Protein AF-A0A835S7S9-F1 (afdb_monomer)

Foldseek 3Di:
DFQFKKKKWWDAFQPDPDDPVVCVVVVVCLVPVQDFFQFKDFQAQANRGTGIMTIGGPVSVVVSVVSVCVDPRRPPIDIDMGTGGDQPDVVSVVVVVGRYYDYYYDHDSAAQAPPPDVDDDDPPDFFDWDDPVRLVVVLQCQQVVVPDPDPDPDAQEAEEELEELVVVVVHDDDGHNHHYDYLNHHGNNCVVVSCVVCVVVLESHFYWYDDPPNTTGTDRDHD

Organism: Vanilla planifolia (NCBI:txid51239)

Sequence (223 aa):
MGLGKKVILMLCCCTTHMPSYLMWPALLDSMTNIVDLLALLANPIGADGVNATIGGRFSALEEHIAAMKTDSLFYGTDFKLAPCCYPTNEKIAKECGFNSLSVRAVKELVTFRSDSMLKSPKILNAGRHLSATEFHHILQEAGNSSKCGETRKKEDVILLDVRNVYETRIGMFKVENVDTLDPKIRQYSDLATWMDDHSERLRNKKVLMLFQNFKKMVIEIDV

Solvent-accessible surface area (backbone atoms only — not comparable to full-atom values): 13020 Å² total; per-residue (Å²): 135,88,82,42,40,24,34,38,45,32,62,35,78,30,88,56,96,61,60,58,85,64,47,52,60,55,51,48,49,72,71,62,76,54,90,73,61,52,14,25,47,32,44,21,33,24,76,58,26,40,32,35,39,38,32,21,45,62,68,62,49,52,53,48,53,56,56,46,59,73,37,77,74,46,60,90,51,60,75,42,80,42,87,40,70,62,58,92,43,70,66,51,38,57,70,66,65,54,73,47,75,44,79,41,83,44,84,53,60,67,55,51,58,83,68,83,64,95,58,82,81,81,82,82,80,73,56,51,76,39,55,75,65,56,50,50,49,56,51,49,54,49,29,59,54,79,76,56,101,64,97,61,94,70,73,52,54,34,40,36,42,69,41,36,42,75,56,50,72,76,56,72,92,81,54,66,81,39,58,70,47,72,79,61,30,84,47,60,32,50,47,53,61,52,48,65,79,42,40,80,82,46,52,75,22,40,34,39,40,42,50,86,62,84,64,29,33,36,38,74,41,88,122

Secondary structure (DSSP, 8-state):
---PPEEEEEEE-----S-HHHHHHHHHHHHH--TTEEEEEEEEEETTEEEEEEEE-HHHHHHHHHHHHHSGGGTT-EEEEEE-PPPSSHHHHHHT--SSEEEEE-S-SS---SS--SS----SSPPEEE-HHHHHHHHHHHHHGGGS-----PPPEEEEE-S-HHHHHH-----TTSEEE----SSGGGHHHHHHHTHHHHTTSEEEEE-SSS-EEEEE---

Structure (mmCIF, N/CA/C/O backbone):
data_AF-A0A835S7S9-F1
#
_entry.id   AF-A0A835S7S9-F1
#
loop_
_atom_site.group_PDB
_atom_site.id
_atom_site.type_symbol
_atom_site.label_atom_id
_atom_site.label_alt_id
_atom_site.label_comp_id
_atom_site.label_asym_id
_atom_site.label_entity_id
_atom_site.label_seq_id
_atom_site.pdbx_PDB_ins_code
_atom_site.Cartn_x
_atom_site.Cartn_y
_atom_site.Cartn_z
_atom_site.occupancy
_atom_site.B_iso_or_equiv
_atom_site.auth_seq_id
_atom_site.auth_comp_id
_atom_site.auth_asym_id
_atom_site.auth_atom_id
_atom_site.pdbx_PDB_model_num
ATOM 1 N N . MET A 1 1 ? 33.311 -10.405 -2.565 1.00 30.94 1 MET A N 1
ATOM 2 C CA . MET A 1 1 ? 32.435 -9.307 -2.098 1.00 30.94 1 MET A CA 1
ATOM 3 C C . MET A 1 1 ? 31.071 -9.485 -2.747 1.00 30.94 1 MET A C 1
ATOM 5 O O . MET A 1 1 ? 30.974 -9.380 -3.961 1.00 30.94 1 MET A O 1
ATOM 9 N N . GLY A 1 2 ? 30.059 -9.887 -1.975 1.00 38.31 2 GLY A N 1
ATOM 10 C CA . GLY A 1 2 ? 28.742 -10.250 -2.505 1.00 38.31 2 GLY A CA 1
ATOM 11 C C . GLY A 1 2 ? 27.912 -9.021 -2.870 1.00 38.31 2 GLY A C 1
ATOM 12 O O . GLY A 1 2 ? 27.438 -8.315 -1.984 1.00 38.31 2 GLY A O 1
ATOM 13 N N . LEU A 1 3 ? 27.725 -8.770 -4.166 1.00 41.00 3 LEU A N 1
ATOM 14 C CA . LEU A 1 3 ? 26.765 -7.785 -4.663 1.00 41.00 3 LEU A CA 1
ATOM 15 C C . LEU A 1 3 ? 25.352 -8.388 -4.605 1.00 41.00 3 LEU A C 1
ATOM 17 O O . LEU A 1 3 ? 24.891 -9.019 -5.553 1.00 41.00 3 LEU A O 1
ATOM 21 N N . GLY A 1 4 ? 24.678 -8.231 -3.463 1.00 49.16 4 GLY A N 1
ATOM 22 C CA . GLY A 1 4 ? 23.248 -8.526 -3.335 1.00 49.16 4 GLY A CA 1
ATOM 23 C C . GLY A 1 4 ? 22.420 -7.628 -4.261 1.00 49.16 4 GLY A C 1
ATOM 24 O O . GLY A 1 4 ? 22.733 -6.444 -4.419 1.00 49.16 4 GLY A O 1
ATOM 25 N N . LYS A 1 5 ? 21.377 -8.183 -4.894 1.00 54.72 5 LYS A N 1
ATOM 26 C CA . LYS A 1 5 ? 20.404 -7.385 -5.657 1.00 54.72 5 LYS A CA 1
ATOM 27 C C . LYS A 1 5 ? 19.709 -6.441 -4.681 1.00 54.72 5 LYS A C 1
ATOM 29 O O . LYS A 1 5 ? 19.170 -6.899 -3.689 1.00 54.72 5 LYS A O 1
ATOM 34 N N . LYS A 1 6 ? 19.684 -5.140 -4.932 1.00 59.00 6 LYS A N 1
ATOM 35 C CA . LYS A 1 6 ? 18.840 -4.222 -4.159 1.00 59.00 6 LYS A CA 1
ATOM 36 C C . LYS A 1 6 ? 17.519 -4.038 -4.910 1.00 59.00 6 LYS A C 1
ATOM 38 O O . LYS A 1 6 ? 17.456 -4.242 -6.121 1.00 59.00 6 LYS A O 1
ATOM 43 N N . VAL A 1 7 ? 16.450 -3.744 -4.186 1.00 60.53 7 VAL A N 1
ATOM 44 C CA . VAL A 1 7 ? 15.095 -3.601 -4.724 1.00 60.53 7 VAL A CA 1
ATOM 45 C C . VAL A 1 7 ? 14.671 -2.151 -4.538 1.00 60.53 7 VAL A C 1
ATOM 47 O O . VAL A 1 7 ? 14.652 -1.644 -3.420 1.00 60.53 7 VAL A O 1
ATOM 50 N N . ILE A 1 8 ? 14.344 -1.476 -5.632 1.00 60.22 8 ILE A N 1
ATOM 51 C CA . ILE A 1 8 ? 13.547 -0.255 -5.617 1.00 60.22 8 ILE A CA 1
ATOM 52 C C . ILE A 1 8 ? 12.075 -0.653 -5.601 1.00 60.22 8 ILE A C 1
ATOM 54 O O . ILE A 1 8 ? 11.621 -1.440 -6.428 1.00 60.22 8 ILE A O 1
ATOM 58 N N . LEU A 1 9 ? 11.320 -0.035 -4.705 1.00 59.66 9 LEU A N 1
ATOM 59 C CA . LEU A 1 9 ? 9.875 0.068 -4.788 1.00 59.66 9 LEU A CA 1
ATOM 60 C C . LEU A 1 9 ? 9.531 1.527 -5.081 1.00 59.66 9 LEU A C 1
ATOM 62 O O . LEU A 1 9 ? 9.926 2.435 -4.347 1.00 59.66 9 LEU A O 1
ATOM 66 N N . MET A 1 10 ? 8.820 1.758 -6.172 1.00 60.91 10 MET A N 1
ATOM 67 C CA . MET A 1 10 ? 8.443 3.080 -6.640 1.00 60.91 10 MET A CA 1
ATOM 68 C C . MET A 1 10 ? 6.942 3.111 -6.876 1.00 60.91 10 MET A C 1
ATOM 70 O O . MET A 1 10 ? 6.428 2.482 -7.794 1.00 60.91 10 MET A O 1
ATOM 74 N N . LEU A 1 11 ? 6.241 3.908 -6.081 1.00 57.38 11 LEU A N 1
ATOM 75 C CA . LEU A 1 11 ? 4.851 4.241 -6.350 1.00 57.38 11 LEU A CA 1
ATOM 76 C C . LEU A 1 11 ? 4.793 5.700 -6.796 1.00 57.38 11 LEU A C 1
ATOM 78 O O . LEU A 1 11 ? 4.872 6.612 -5.969 1.00 57.38 11 LEU A O 1
ATOM 82 N N . CYS A 1 12 ? 4.667 5.908 -8.101 1.00 59.38 12 CYS A N 1
ATOM 83 C CA . CYS A 1 12 ? 4.555 7.217 -8.719 1.00 59.38 12 CYS A CA 1
ATOM 84 C C . CYS A 1 12 ? 3.105 7.453 -9.165 1.00 59.38 12 CYS A C 1
ATOM 86 O O . CYS A 1 12 ? 2.666 6.963 -10.200 1.00 59.38 12 CYS A O 1
ATOM 88 N N . CYS A 1 13 ? 2.333 8.210 -8.388 1.00 54.16 13 CYS A N 1
ATOM 89 C CA . CYS A 1 13 ? 1.023 8.674 -8.842 1.00 54.16 13 CYS A CA 1
ATOM 90 C C . CYS A 1 13 ? 1.246 9.964 -9.643 1.00 54.16 13 CYS A C 1
ATOM 92 O O . CYS A 1 13 ? 1.464 11.023 -9.055 1.00 54.16 13 CYS A O 1
ATOM 94 N N . CYS A 1 14 ? 1.281 9.853 -10.969 1.00 52.38 14 CYS A N 1
ATOM 95 C CA . CYS A 1 14 ? 1.415 10.985 -11.877 1.00 52.38 14 CYS A CA 1
ATOM 96 C C . CYS A 1 14 ? 0.023 11.492 -12.234 1.00 52.38 14 CYS A C 1
ATOM 98 O O . CYS A 1 14 ? -0.610 10.973 -13.151 1.00 52.38 14 CYS A O 1
ATOM 100 N N . THR A 1 15 ? -0.440 12.555 -11.580 1.00 48.41 15 THR A N 1
ATOM 101 C CA . THR A 1 15 ? -1.600 13.319 -12.061 1.00 48.41 15 THR A CA 1
ATOM 102 C C . THR A 1 15 ? -1.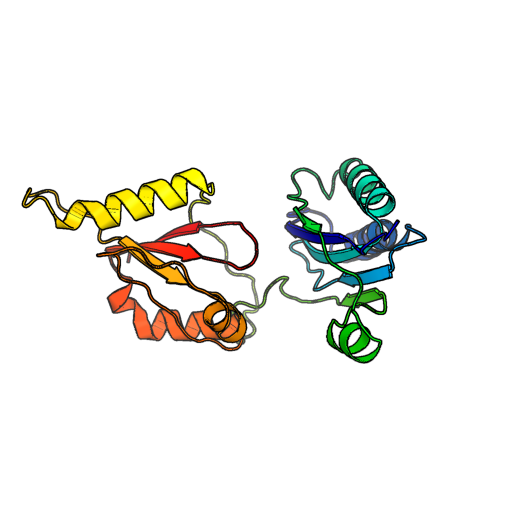177 14.168 -13.258 1.00 48.41 15 THR A C 1
ATOM 104 O O . THR A 1 15 ? -1.074 15.392 -13.168 1.00 48.41 15 THR A O 1
ATOM 107 N N . THR A 1 16 ? -0.837 13.534 -14.375 1.00 46.31 16 THR A N 1
ATOM 108 C CA . THR A 1 16 ? -0.462 14.279 -15.575 1.00 46.31 16 THR A CA 1
ATOM 109 C C . THR A 1 16 ? -1.719 14.615 -16.365 1.00 46.31 16 THR A C 1
ATOM 111 O O . THR A 1 16 ? -2.606 13.791 -16.555 1.00 46.31 16 THR A O 1
ATOM 114 N N . HIS A 1 17 ? -1.801 15.853 -16.850 1.00 48.06 17 HIS A N 1
ATOM 115 C CA . HIS A 1 17 ? -2.796 16.274 -17.843 1.00 48.06 17 HIS A CA 1
ATOM 116 C C . HIS A 1 17 ? -2.472 15.724 -19.250 1.00 48.06 17 HIS A C 1
ATOM 118 O O . HIS A 1 17 ? -2.992 16.227 -20.247 1.00 48.06 17 HIS A O 1
ATOM 124 N N . MET A 1 18 ? -1.582 14.728 -19.361 1.00 50.19 18 MET A N 1
ATOM 125 C CA . MET A 1 18 ? -1.208 14.151 -20.644 1.00 50.19 18 MET A CA 1
ATOM 126 C C . MET A 1 18 ? -2.219 13.083 -21.069 1.00 50.19 18 MET A C 1
ATOM 128 O O . MET A 1 18 ? -2.572 12.210 -20.275 1.00 50.19 18 MET A O 1
ATOM 132 N N . PRO A 1 19 ? -2.677 13.105 -22.332 1.00 52.12 19 PRO A N 1
ATOM 133 C CA . PRO A 1 19 ? -3.499 12.035 -22.866 1.00 52.12 19 PRO A CA 1
ATOM 134 C C . PRO A 1 19 ? -2.762 10.698 -22.769 1.00 52.12 19 PRO A C 1
ATOM 136 O O . PRO A 1 19 ? -1.593 10.597 -23.151 1.00 52.12 19 PRO A O 1
ATOM 139 N N . SER A 1 20 ? -3.462 9.663 -22.303 1.00 54.09 20 SER A N 1
ATOM 140 C CA . SER A 1 20 ? -2.897 8.337 -22.030 1.00 54.09 20 SER A CA 1
ATOM 141 C C . SER A 1 20 ? -2.005 7.818 -23.166 1.00 54.09 20 SER A C 1
ATOM 143 O O . SER A 1 20 ? -0.906 7.346 -22.904 1.00 54.09 20 SER A O 1
ATOM 145 N N . TYR A 1 21 ? -2.403 7.993 -24.429 1.00 56.81 21 TYR A N 1
ATOM 146 C CA . TYR A 1 21 ? -1.671 7.507 -25.607 1.00 56.81 21 TYR A CA 1
ATOM 147 C C . TYR A 1 21 ? -0.262 8.103 -25.822 1.00 56.81 21 TYR A C 1
ATOM 149 O O . TYR A 1 21 ? 0.555 7.448 -26.464 1.00 56.81 21 TYR A O 1
ATOM 157 N N . LEU A 1 22 ? 0.049 9.296 -25.293 1.00 54.72 22 LEU A N 1
ATOM 158 C CA . LEU A 1 22 ? 1.400 9.896 -25.349 1.00 54.72 22 LEU A CA 1
ATOM 159 C C . LEU A 1 22 ? 2.239 9.566 -24.114 1.00 54.72 22 LEU A C 1
ATOM 161 O O . LEU A 1 22 ? 3.464 9.526 -24.187 1.00 54.72 22 LEU A O 1
ATOM 165 N N . MET A 1 23 ? 1.574 9.313 -22.990 1.00 60.16 23 MET A N 1
ATOM 166 C CA . MET A 1 23 ? 2.217 8.971 -21.727 1.00 60.16 23 MET A CA 1
ATOM 167 C C . MET A 1 23 ? 2.840 7.566 -21.783 1.00 60.16 23 MET A C 1
ATOM 169 O O . MET A 1 23 ? 3.929 7.347 -21.261 1.00 60.16 23 MET A O 1
ATOM 173 N N . TRP A 1 24 ? 2.177 6.624 -22.465 1.00 60.31 24 TRP A N 1
ATOM 174 C CA . TRP A 1 24 ? 2.593 5.219 -22.535 1.00 60.31 24 TRP A CA 1
ATOM 175 C C . TRP A 1 24 ? 3.993 4.984 -23.117 1.00 60.31 24 TRP A C 1
ATOM 177 O O . TRP A 1 24 ? 4.778 4.303 -22.456 1.00 60.31 24 TRP A O 1
ATOM 187 N N . PRO A 1 25 ? 4.347 5.511 -24.307 1.00 63.41 25 PRO A N 1
ATOM 188 C CA . PRO A 1 25 ? 5.659 5.254 -24.889 1.00 63.41 25 PRO A CA 1
ATOM 189 C C . PRO A 1 25 ? 6.773 5.961 -24.117 1.00 63.41 25 PRO A C 1
ATOM 191 O O . PRO A 1 25 ? 7.818 5.364 -23.913 1.00 63.41 25 PRO A O 1
ATOM 194 N N . ALA A 1 26 ? 6.537 7.186 -23.632 1.00 61.94 26 ALA A N 1
ATOM 195 C CA . ALA A 1 26 ? 7.527 7.952 -22.874 1.00 61.94 26 ALA A CA 1
ATOM 196 C C . ALA A 1 26 ? 7.847 7.311 -21.511 1.00 61.94 26 ALA A C 1
ATOM 198 O O . ALA A 1 26 ? 9.015 7.178 -21.150 1.00 61.94 26 ALA A O 1
ATOM 199 N N . LEU A 1 27 ? 6.820 6.851 -20.782 1.00 62.25 27 LEU A N 1
ATOM 200 C CA . LEU A 1 27 ? 7.008 6.112 -19.531 1.00 62.25 27 LEU A CA 1
ATOM 201 C C . LEU A 1 27 ? 7.722 4.784 -19.768 1.00 62.25 27 LEU A C 1
ATOM 203 O O . LEU A 1 27 ? 8.641 4.452 -19.026 1.00 62.25 27 LEU A O 1
ATOM 207 N N . LEU A 1 28 ? 7.313 4.031 -20.795 1.00 64.88 28 LEU A N 1
ATOM 208 C CA . LEU A 1 28 ? 7.952 2.760 -21.114 1.00 64.88 28 LEU A CA 1
ATOM 209 C C . LEU A 1 28 ? 9.427 2.973 -21.458 1.00 64.88 28 LEU A C 1
ATOM 211 O O . LEU A 1 28 ? 10.266 2.316 -20.859 1.00 64.88 28 LEU A O 1
ATOM 215 N N . ASP A 1 29 ? 9.741 3.932 -22.329 1.00 65.44 29 ASP A N 1
ATOM 216 C CA . ASP A 1 29 ? 11.112 4.231 -22.749 1.00 65.44 29 ASP A CA 1
ATOM 217 C C . ASP A 1 29 ? 11.990 4.646 -21.554 1.00 65.44 29 ASP A C 1
ATOM 219 O O . ASP A 1 29 ? 13.068 4.088 -21.336 1.00 65.44 29 ASP A O 1
ATOM 223 N N . SER A 1 30 ? 11.477 5.524 -20.682 1.00 63.34 30 SER A N 1
ATOM 224 C CA . SER A 1 30 ? 12.147 5.930 -19.435 1.00 63.34 30 SER A CA 1
ATOM 225 C C . SER A 1 30 ? 12.393 4.752 -18.473 1.00 63.34 30 SER A C 1
ATOM 227 O O . SER A 1 30 ? 13.419 4.694 -17.791 1.00 63.34 30 SER A O 1
ATOM 229 N N . MET A 1 31 ? 11.493 3.760 -18.451 1.00 62.81 31 MET A N 1
ATOM 230 C CA . MET A 1 31 ? 11.617 2.554 -17.621 1.00 62.81 31 MET A CA 1
ATOM 231 C C . MET A 1 31 ? 12.496 1.458 -18.245 1.00 62.81 31 MET A C 1
ATOM 233 O O . MET A 1 31 ? 13.069 0.656 -17.505 1.00 62.81 31 MET A O 1
ATOM 237 N N . THR A 1 32 ? 12.609 1.388 -19.576 1.00 61.88 32 THR A N 1
ATOM 238 C CA . THR A 1 32 ? 13.327 0.311 -20.284 1.00 61.88 32 THR A CA 1
ATOM 239 C C . THR A 1 32 ? 14.755 0.656 -20.691 1.00 61.88 32 THR A C 1
ATOM 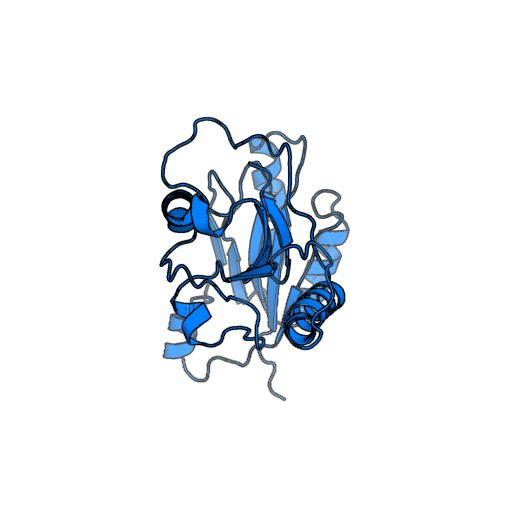241 O O . THR A 1 32 ? 15.526 -0.257 -20.975 1.00 61.88 32 THR A O 1
ATOM 244 N N . ASN A 1 33 ? 15.144 1.934 -20.685 1.00 54.47 33 ASN A N 1
ATOM 245 C CA . ASN A 1 33 ? 16.442 2.401 -21.194 1.00 54.47 33 ASN A CA 1
ATOM 246 C C . ASN A 1 33 ? 17.677 2.057 -20.329 1.00 54.47 33 ASN A C 1
ATOM 248 O O . ASN A 1 33 ? 18.766 2.559 -20.601 1.00 54.47 33 ASN A O 1
ATOM 252 N N . ILE A 1 34 ? 17.565 1.192 -19.312 1.00 54.22 34 ILE A N 1
ATOM 253 C CA . ILE A 1 34 ? 18.700 0.839 -18.442 1.00 54.22 34 ILE A CA 1
ATOM 254 C C . ILE A 1 34 ? 19.107 -0.620 -18.608 1.00 54.22 34 ILE A C 1
ATOM 256 O O . ILE A 1 34 ? 18.468 -1.555 -18.118 1.00 54.22 34 ILE A O 1
ATOM 260 N N . VAL A 1 35 ? 20.252 -0.778 -19.266 1.00 44.16 35 VAL A N 1
ATOM 261 C CA . VAL A 1 35 ? 21.042 -2.005 -19.327 1.00 44.16 35 VAL A CA 1
ATOM 262 C C . VAL A 1 35 ? 21.548 -2.302 -17.906 1.00 44.16 35 VAL A C 1
ATOM 264 O O . VAL A 1 35 ? 22.133 -1.427 -17.282 1.00 44.16 35 VAL A O 1
ATOM 267 N N . ASP A 1 36 ? 21.290 -3.511 -17.392 1.00 44.84 36 ASP A N 1
ATOM 268 C CA . ASP A 1 36 ? 21.568 -4.023 -16.023 1.00 44.84 36 ASP A CA 1
ATOM 269 C C . ASP A 1 36 ? 20.417 -4.000 -15.003 1.00 44.84 36 ASP A C 1
ATOM 271 O O . ASP A 1 36 ? 20.595 -4.414 -13.847 1.00 44.84 36 ASP A O 1
ATOM 275 N N . LEU A 1 37 ? 19.209 -3.616 -15.420 1.00 49.66 37 LEU A N 1
ATOM 276 C CA . LEU A 1 37 ? 17.999 -3.932 -14.665 1.00 49.66 37 LEU A CA 1
ATOM 277 C C . LEU A 1 37 ? 17.727 -5.438 -14.734 1.00 49.66 37 LEU A C 1
ATOM 279 O O . LEU A 1 37 ? 17.414 -5.996 -15.781 1.00 49.66 37 LEU A O 1
ATOM 283 N N . LEU A 1 38 ? 17.882 -6.118 -13.596 1.00 40.94 38 LEU A N 1
ATOM 284 C CA . LEU A 1 38 ? 17.778 -7.579 -13.522 1.00 40.94 38 LEU A CA 1
ATOM 285 C C . LEU A 1 38 ? 16.328 -8.059 -13.454 1.00 40.94 38 LEU A C 1
ATOM 287 O O . LEU A 1 38 ? 16.080 -9.240 -13.686 1.00 40.94 38 LEU A O 1
ATOM 291 N N . ALA A 1 39 ? 15.393 -7.176 -13.104 1.00 41.56 39 ALA A N 1
ATOM 292 C CA . ALA A 1 39 ? 13.964 -7.424 -13.186 1.00 41.56 39 ALA A CA 1
ATOM 293 C C . ALA A 1 39 ? 13.175 -6.140 -12.979 1.00 41.56 39 ALA A C 1
ATOM 295 O O . ALA A 1 39 ? 13.542 -5.293 -12.165 1.00 41.56 39 ALA A O 1
ATOM 296 N N . LEU A 1 40 ? 12.033 -6.052 -13.638 1.00 43.81 40 LEU A N 1
ATOM 297 C CA . LEU A 1 40 ? 11.084 -4.975 -13.434 1.00 43.81 40 LEU A CA 1
ATOM 298 C C . LEU A 1 40 ? 9.705 -5.619 -13.443 1.00 43.81 40 LEU A C 1
ATOM 300 O O . LEU A 1 40 ? 9.255 -6.103 -14.474 1.00 43.81 40 LEU A O 1
ATOM 304 N N . LEU A 1 41 ? 9.050 -5.679 -12.288 1.00 43.75 41 LEU A N 1
ATOM 305 C CA . LEU A 1 41 ? 7.604 -5.856 -12.270 1.00 43.75 41 LEU A CA 1
ATOM 306 C C . LEU A 1 41 ? 7.033 -4.442 -12.320 1.00 43.75 41 LEU A C 1
ATOM 308 O O . LEU A 1 41 ? 6.834 -3.802 -11.286 1.00 43.75 41 LEU A O 1
ATOM 312 N N . ALA A 1 42 ? 6.780 -3.945 -13.530 1.00 47.06 42 ALA A N 1
ATOM 313 C CA . ALA A 1 42 ? 5.821 -2.867 -13.722 1.00 47.06 42 ALA A CA 1
ATOM 314 C C . ALA A 1 42 ? 4.433 -3.475 -13.520 1.00 47.06 42 ALA A C 1
ATOM 316 O O . ALA A 1 42 ? 3.697 -3.807 -14.454 1.00 47.06 42 ALA A O 1
ATOM 317 N N . ASN A 1 43 ? 4.104 -3.633 -12.242 1.00 52.81 43 ASN A N 1
ATOM 318 C CA . ASN A 1 43 ? 2.739 -3.483 -11.797 1.00 52.81 43 ASN A CA 1
ATOM 319 C C . ASN A 1 43 ? 2.333 -2.010 -12.000 1.00 52.81 43 ASN A C 1
ATOM 321 O O . ASN A 1 43 ? 3.117 -1.170 -12.448 1.00 52.81 43 ASN A O 1
ATOM 325 N N . PRO A 1 44 ? 1.040 -1.744 -12.026 1.00 55.25 44 PRO A N 1
ATOM 326 C CA . PRO A 1 44 ? 0.554 -1.424 -13.344 1.00 55.25 44 PRO A CA 1
ATOM 327 C C . PRO A 1 44 ? 0.595 0.071 -13.640 1.00 55.25 44 PRO A C 1
ATOM 329 O O . PRO A 1 44 ? 0.586 0.901 -12.736 1.00 55.25 44 PRO A O 1
ATOM 332 N N . ILE A 1 45 ? 0.680 0.398 -14.922 1.00 54.25 45 ILE A N 1
ATOM 333 C CA . ILE A 1 45 ? 0.595 1.772 -15.414 1.00 54.25 45 ILE A CA 1
ATOM 334 C C . ILE A 1 45 ? -0.883 2.028 -15.724 1.00 54.25 45 ILE A C 1
ATOM 336 O O . ILE A 1 45 ? -1.582 1.142 -16.220 1.00 54.25 45 ILE A O 1
ATOM 340 N N . GLY A 1 46 ? -1.384 3.209 -15.409 1.00 58.09 46 GLY A N 1
ATOM 341 C CA . GLY A 1 46 ? -2.771 3.601 -15.642 1.00 58.09 46 GLY A CA 1
ATOM 342 C C . GLY A 1 46 ? -2.844 5.079 -15.977 1.00 58.09 46 GLY A C 1
ATOM 343 O O . GLY A 1 46 ? -1.833 5.773 -15.922 1.00 58.09 46 GLY A O 1
ATOM 344 N N . ALA A 1 47 ? -4.038 5.579 -16.297 1.00 61.34 47 ALA A N 1
ATOM 345 C CA . ALA A 1 47 ? -4.234 7.012 -16.546 1.00 61.34 47 ALA A CA 1
ATOM 346 C C . ALA A 1 47 ? -3.779 7.891 -15.360 1.00 61.34 47 ALA A C 1
ATOM 348 O O . ALA A 1 47 ? -3.417 9.044 -15.560 1.00 61.34 47 ALA A O 1
ATOM 349 N N . ASP A 1 48 ? -3.746 7.313 -14.156 1.00 62.66 48 ASP A N 1
ATOM 350 C CA . ASP A 1 48 ? -3.411 7.988 -12.903 1.00 62.66 48 ASP A CA 1
ATOM 351 C C . ASP A 1 48 ? -1.922 7.853 -12.494 1.00 62.66 48 ASP A C 1
ATOM 353 O O . ASP A 1 48 ? -1.516 8.388 -11.461 1.00 62.66 48 ASP A O 1
ATOM 357 N N . GLY A 1 49 ? -1.084 7.126 -13.255 1.00 72.12 49 GLY A N 1
ATOM 358 C CA . GLY A 1 49 ? 0.361 7.016 -12.990 1.00 72.12 49 GLY A CA 1
ATOM 359 C C . GLY A 1 49 ? 0.989 5.629 -13.171 1.00 72.12 49 GLY A C 1
ATOM 360 O O . GLY A 1 49 ? 0.602 4.867 -14.055 1.00 72.12 49 GLY A O 1
ATOM 361 N N . VAL A 1 50 ? 1.997 5.318 -12.345 1.00 73.56 50 VAL A N 1
ATOM 362 C CA . VAL A 1 50 ? 2.850 4.114 -12.405 1.00 73.56 50 VAL A CA 1
ATOM 363 C C . VAL A 1 50 ? 3.113 3.535 -11.008 1.00 73.56 50 VAL A C 1
ATOM 365 O O . VAL A 1 50 ? 3.490 4.250 -10.080 1.00 73.56 50 VAL A O 1
ATOM 368 N N . ASN A 1 51 ? 3.003 2.213 -10.852 1.00 75.56 51 ASN A N 1
ATOM 369 C CA . ASN A 1 51 ? 3.346 1.507 -9.611 1.00 75.56 51 ASN A CA 1
ATOM 370 C C . ASN A 1 51 ? 4.378 0.387 -9.835 1.00 75.56 51 ASN A C 1
ATOM 372 O O . ASN A 1 51 ? 4.021 -0.773 -10.014 1.00 75.56 51 ASN A O 1
ATOM 376 N N . ALA A 1 52 ? 5.666 0.706 -9.789 1.00 74.06 52 ALA A N 1
ATOM 377 C CA . ALA A 1 52 ? 6.725 -0.209 -10.190 1.00 74.06 52 ALA A CA 1
ATOM 378 C C . ALA A 1 52 ? 7.546 -0.772 -9.022 1.00 74.06 52 ALA A C 1
ATOM 380 O O . ALA A 1 52 ? 7.945 -0.058 -8.102 1.00 74.06 52 ALA A O 1
ATOM 381 N N . THR A 1 53 ? 7.922 -2.046 -9.136 1.00 75.56 53 THR A N 1
ATOM 382 C CA . THR A 1 53 ? 8.994 -2.649 -8.336 1.00 75.56 53 THR A CA 1
ATOM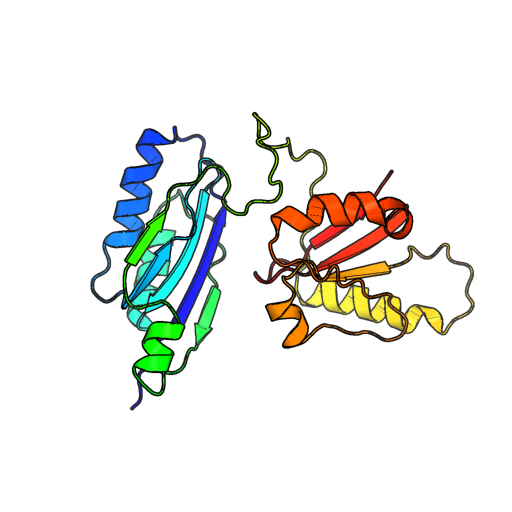 383 C C . THR A 1 53 ? 10.127 -3.055 -9.262 1.00 75.56 53 THR A C 1
ATOM 385 O O . THR A 1 53 ? 9.939 -3.844 -10.191 1.00 75.56 53 THR A O 1
ATOM 388 N N . ILE A 1 54 ? 11.315 -2.522 -9.001 1.00 75.06 54 ILE A N 1
ATOM 389 C CA . ILE A 1 54 ? 12.475 -2.619 -9.879 1.00 75.06 54 ILE A CA 1
ATOM 390 C C . ILE A 1 54 ? 13.646 -3.226 -9.100 1.00 75.06 54 ILE A C 1
ATOM 392 O O . ILE A 1 54 ? 14.053 -2.711 -8.065 1.00 75.06 54 ILE A O 1
ATOM 396 N N . GLY A 1 55 ? 14.200 -4.334 -9.585 1.00 74.25 55 GLY A N 1
ATOM 397 C CA . GLY A 1 55 ? 15.336 -5.023 -8.974 1.00 74.25 55 GLY A CA 1
ATOM 398 C C . GLY A 1 55 ? 16.619 -4.828 -9.778 1.00 74.25 55 GLY A C 1
ATOM 399 O O . GLY A 1 55 ? 16.647 -5.059 -10.987 1.00 74.25 55 GLY A O 1
ATOM 400 N N . GLY A 1 56 ? 17.716 -4.471 -9.111 1.00 72.88 56 GLY A N 1
ATOM 401 C CA . GLY A 1 56 ? 18.982 -4.206 -9.793 1.00 72.88 56 GLY A CA 1
ATOM 402 C C . GLY A 1 56 ? 20.182 -4.060 -8.864 1.00 72.88 56 GLY A C 1
ATOM 403 O O . GLY A 1 56 ? 20.102 -4.244 -7.646 1.00 72.88 56 GLY A O 1
ATOM 404 N N . ARG A 1 57 ? 21.337 -3.746 -9.454 1.00 74.06 57 ARG A N 1
ATOM 405 C CA . ARG A 1 57 ? 22.526 -3.329 -8.696 1.00 74.06 57 ARG A CA 1
ATOM 406 C C . ARG A 1 57 ? 22.297 -1.929 -8.134 1.00 74.06 57 ARG A C 1
ATOM 408 O O . ARG A 1 57 ? 21.626 -1.126 -8.764 1.00 74.06 57 ARG A O 1
ATOM 415 N N . PHE A 1 58 ? 22.877 -1.617 -6.976 1.00 77.06 58 PHE A N 1
ATOM 416 C CA . PHE A 1 58 ? 22.642 -0.317 -6.334 1.00 77.06 58 PHE A CA 1
ATOM 417 C C . PHE A 1 58 ? 22.994 0.877 -7.219 1.00 77.06 58 PHE A C 1
ATOM 419 O O . PHE A 1 58 ? 22.172 1.767 -7.352 1.00 77.06 58 PHE A O 1
ATOM 426 N N . SER A 1 59 ? 24.171 0.858 -7.850 1.00 79.25 59 SER A N 1
ATOM 427 C CA . SER A 1 59 ? 24.622 1.944 -8.724 1.00 79.25 59 SER A CA 1
ATOM 428 C C . SER A 1 59 ? 23.665 2.157 -9.897 1.00 79.25 59 SER A C 1
ATOM 430 O O . SER A 1 59 ? 23.234 3.274 -10.139 1.00 79.25 59 SER A O 1
ATOM 432 N N . ALA A 1 60 ? 23.228 1.071 -10.542 1.00 77.88 60 ALA A N 1
ATOM 433 C CA . ALA A 1 60 ? 22.249 1.128 -11.629 1.00 77.88 60 ALA A CA 1
ATOM 434 C C . ALA A 1 60 ? 20.889 1.682 -11.161 1.00 77.88 60 ALA A C 1
ATOM 436 O O . ALA A 1 60 ? 20.225 2.423 -11.876 1.00 77.88 60 ALA A O 1
ATOM 437 N N . LEU A 1 61 ? 20.473 1.341 -9.939 1.00 78.06 61 LEU A N 1
ATOM 438 C CA . LEU A 1 61 ? 19.242 1.845 -9.329 1.00 78.06 61 LEU A CA 1
ATOM 439 C C . LEU A 1 61 ? 19.346 3.340 -8.972 1.00 78.06 61 LEU A C 1
ATOM 441 O O . LEU A 1 61 ? 18.380 4.075 -9.159 1.00 78.06 61 LEU A O 1
ATOM 445 N N . GLU A 1 62 ? 20.499 3.808 -8.493 1.00 84.06 62 GLU A N 1
ATOM 446 C CA . GLU A 1 62 ? 20.753 5.231 -8.228 1.00 84.06 62 GLU A CA 1
ATOM 447 C C . GLU A 1 62 ? 20.790 6.054 -9.520 1.00 84.06 62 GLU A C 1
ATOM 449 O O . GLU A 1 62 ? 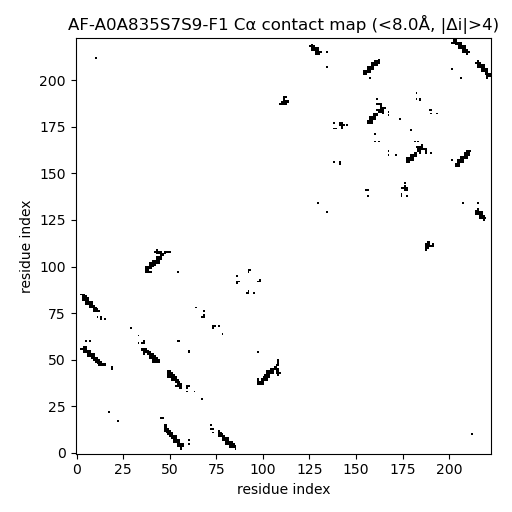20.144 7.101 -9.590 1.00 84.06 62 GLU A O 1
ATOM 454 N N . GLU A 1 63 ? 21.472 5.555 -10.553 1.00 84.44 63 GLU A N 1
ATOM 455 C CA . GLU A 1 63 ? 21.485 6.151 -11.893 1.00 84.44 63 GLU A CA 1
ATOM 456 C C . GLU A 1 63 ? 20.068 6.238 -12.471 1.00 84.44 63 GLU A C 1
ATOM 458 O O . GLU A 1 63 ? 19.672 7.284 -12.985 1.00 84.44 63 GLU A O 1
ATOM 463 N N . HIS A 1 64 ? 19.258 5.188 -12.300 1.00 79.31 64 HIS A N 1
ATOM 464 C CA . HIS A 1 64 ? 17.858 5.191 -12.720 1.00 79.31 64 HIS A CA 1
ATOM 465 C C . HIS A 1 64 ? 17.028 6.258 -12.005 1.00 79.31 64 HIS A C 1
ATOM 467 O O . HIS A 1 64 ? 16.303 7.017 -12.648 1.00 79.31 64 HIS A O 1
ATOM 473 N N . ILE A 1 65 ? 17.142 6.345 -10.675 1.00 82.75 65 ILE A N 1
ATOM 474 C CA . ILE A 1 65 ? 16.441 7.368 -9.887 1.00 82.75 65 ILE A CA 1
ATOM 475 C C . ILE A 1 65 ? 16.863 8.768 -10.338 1.00 82.75 65 ILE A C 1
ATOM 477 O O . ILE A 1 65 ? 16.011 9.649 -10.456 1.00 82.75 65 ILE A O 1
ATOM 481 N N . ALA A 1 66 ? 18.157 8.988 -10.581 1.00 86.25 66 ALA A N 1
ATOM 482 C CA . ALA A 1 66 ? 18.659 10.267 -11.061 1.00 86.25 66 ALA A CA 1
ATOM 483 C C . ALA A 1 66 ? 18.078 10.614 -12.437 1.00 86.25 66 ALA A C 1
ATOM 485 O O . ALA A 1 66 ? 17.585 11.727 -12.605 1.00 86.25 66 ALA A O 1
ATOM 486 N N . ALA A 1 67 ? 18.055 9.658 -13.370 1.00 83.81 67 ALA A N 1
ATOM 487 C CA . ALA A 1 67 ? 17.480 9.839 -14.699 1.00 83.81 67 ALA A CA 1
ATOM 488 C C . ALA A 1 67 ? 15.987 10.203 -14.624 1.00 83.81 67 ALA A C 1
ATOM 490 O O . ALA A 1 67 ? 15.581 11.232 -15.160 1.00 83.81 67 ALA A O 1
ATOM 491 N N . MET A 1 68 ? 15.179 9.443 -13.878 1.00 79.44 68 MET A N 1
ATOM 492 C CA . MET A 1 68 ? 13.744 9.730 -13.737 1.00 79.44 68 MET A CA 1
ATOM 493 C C . MET A 1 68 ? 13.468 11.077 -13.080 1.00 79.44 68 MET A C 1
ATOM 495 O O . MET A 1 68 ? 12.540 11.765 -13.477 1.00 79.44 68 MET A O 1
ATOM 499 N N . LYS A 1 69 ? 14.282 11.498 -12.105 1.00 83.69 69 LYS A N 1
ATOM 500 C CA . LYS A 1 69 ? 14.128 12.816 -11.470 1.00 83.69 69 LYS A CA 1
ATOM 501 C C . LYS A 1 69 ? 14.349 13.991 -12.427 1.00 83.69 69 LYS A C 1
ATOM 503 O O . LYS A 1 69 ? 13.940 15.098 -12.085 1.00 83.69 69 LYS A O 1
ATOM 508 N N . THR A 1 70 ? 15.009 13.786 -13.570 1.00 84.69 70 THR A N 1
ATOM 509 C CA . THR A 1 70 ? 15.160 14.844 -14.585 1.00 84.69 70 THR A CA 1
ATOM 510 C C . THR A 1 70 ? 13.896 15.038 -15.419 1.00 84.69 70 THR A C 1
ATOM 512 O O . THR A 1 70 ? 13.679 16.122 -15.957 1.00 84.69 70 THR A O 1
ATOM 515 N N . ASP A 1 71 ? 13.046 14.016 -15.489 1.00 80.00 71 ASP A N 1
ATOM 516 C CA . ASP A 1 71 ? 11.772 14.062 -16.184 1.00 80.00 71 ASP A CA 1
ATOM 517 C C . ASP A 1 71 ? 10.692 14.663 -15.267 1.00 80.00 71 ASP A C 1
ATOM 519 O O . ASP A 1 71 ? 10.482 14.237 -14.126 1.00 80.00 71 ASP A O 1
ATOM 523 N N . SER A 1 72 ? 10.001 15.684 -15.775 1.00 81.56 72 SER A N 1
ATOM 524 C CA . SER A 1 72 ? 8.952 16.400 -15.047 1.00 81.56 72 SER A CA 1
ATOM 525 C C . SER A 1 72 ? 7.763 15.508 -14.697 1.00 81.56 72 SER A C 1
ATOM 527 O O . SER A 1 72 ? 7.066 15.803 -13.724 1.00 81.56 72 SER A O 1
ATOM 529 N N . LEU A 1 73 ? 7.564 14.402 -15.424 1.00 75.25 73 LEU A N 1
ATOM 530 C CA . LEU A 1 73 ? 6.549 13.401 -15.110 1.00 75.25 73 LEU A CA 1
ATOM 531 C C . LEU A 1 73 ? 6.771 12.824 -13.707 1.00 75.25 73 LEU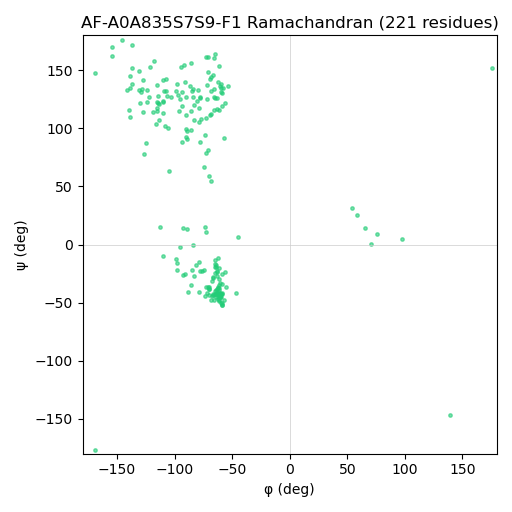 A C 1
ATOM 533 O O . LEU A 1 73 ? 5.826 12.725 -12.936 1.00 75.25 73 LEU A O 1
ATOM 537 N N . PHE A 1 74 ? 8.014 12.535 -13.318 1.00 75.25 74 PHE A N 1
ATOM 538 C CA . PHE A 1 74 ? 8.319 11.905 -12.028 1.00 75.25 74 PHE A CA 1
ATOM 539 C C . PHE A 1 74 ? 8.626 12.910 -10.908 1.00 75.25 74 PHE A C 1
ATOM 541 O O . PHE A 1 74 ? 9.132 12.522 -9.844 1.00 75.25 74 PHE A O 1
ATOM 548 N N . TYR A 1 75 ? 8.320 14.195 -11.096 1.00 79.81 75 TYR A N 1
ATOM 549 C CA . TYR A 1 75 ? 8.527 15.202 -10.060 1.00 79.81 75 TYR A CA 1
ATOM 550 C C . TYR A 1 75 ? 7.742 14.862 -8.780 1.00 79.81 75 TYR A C 1
ATOM 552 O O . TYR A 1 75 ? 6.553 14.558 -8.813 1.00 79.81 75 TYR A O 1
ATOM 560 N N . GLY A 1 76 ? 8.414 14.901 -7.625 1.00 75.69 76 GLY A N 1
ATOM 561 C CA . GLY A 1 76 ? 7.798 14.573 -6.332 1.00 75.69 76 GLY A CA 1
ATOM 562 C C . GLY A 1 76 ? 7.584 13.073 -6.072 1.00 75.69 76 GLY A C 1
ATOM 563 O O . GLY A 1 76 ? 6.942 12.714 -5.083 1.00 75.69 76 GLY A O 1
ATOM 564 N N . THR A 1 77 ? 8.129 12.190 -6.916 1.00 77.44 77 THR A N 1
ATOM 565 C CA . THR A 1 77 ? 8.058 10.734 -6.708 1.00 77.44 77 THR A CA 1
ATOM 566 C C . THR A 1 77 ? 8.826 10.294 -5.463 1.00 77.44 77 THR A C 1
ATOM 568 O O . THR A 1 77 ? 9.981 10.667 -5.246 1.00 77.44 77 THR A O 1
ATOM 571 N N . ASP A 1 78 ? 8.191 9.434 -4.667 1.00 76.62 78 ASP A N 1
ATOM 572 C CA . ASP A 1 78 ? 8.769 8.801 -3.481 1.00 76.62 78 ASP A CA 1
ATOM 573 C C . ASP A 1 78 ? 9.445 7.473 -3.869 1.00 76.62 78 ASP A C 1
ATOM 575 O O . ASP A 1 78 ? 8.797 6.424 -3.953 1.00 76.62 78 ASP A O 1
ATOM 579 N N . PHE A 1 79 ? 10.749 7.532 -4.156 1.00 79.38 79 PHE A N 1
ATOM 580 C CA . PHE A 1 79 ? 11.570 6.358 -4.462 1.00 79.38 79 PHE A CA 1
ATOM 581 C C . PHE A 1 79 ? 12.040 5.678 -3.176 1.00 79.38 79 PHE A C 1
ATOM 583 O O . PHE A 1 79 ? 12.786 6.269 -2.393 1.00 79.38 79 PHE A O 1
ATOM 590 N N . LYS A 1 80 ? 11.669 4.409 -2.983 1.00 78.44 80 LYS A N 1
ATOM 591 C CA . LYS A 1 80 ? 12.069 3.626 -1.809 1.00 78.44 80 LYS A CA 1
ATOM 592 C C . LYS A 1 80 ? 13.060 2.547 -2.196 1.00 78.44 80 LYS A C 1
ATOM 594 O O . LYS A 1 80 ? 12.772 1.699 -3.031 1.00 78.44 80 LYS A O 1
ATOM 599 N N . LEU A 1 81 ? 14.222 2.565 -1.554 1.00 77.88 81 LEU A N 1
ATOM 600 C CA . LEU A 1 81 ? 15.280 1.579 -1.742 1.00 77.88 81 LEU A CA 1
ATOM 601 C C . LEU A 1 81 ? 15.291 0.605 -0.563 1.00 77.88 81 LEU A C 1
ATOM 603 O O . LEU A 1 81 ? 15.400 1.020 0.589 1.00 77.88 81 LEU A O 1
ATOM 607 N N . ALA A 1 82 ? 15.231 -0.688 -0.858 1.00 74.88 82 ALA A N 1
ATOM 608 C CA . ALA A 1 82 ? 15.368 -1.765 0.109 1.00 74.88 82 ALA A CA 1
ATOM 609 C C . ALA A 1 82 ? 16.509 -2.708 -0.312 1.00 74.88 82 ALA A C 1
ATOM 611 O O . ALA A 1 82 ? 16.589 -3.111 -1.476 1.00 74.88 82 ALA A O 1
ATOM 612 N N . PRO A 1 83 ? 17.426 -3.086 0.594 1.00 71.25 83 PRO A N 1
ATOM 613 C CA . PRO A 1 83 ? 18.416 -4.108 0.287 1.00 71.25 83 PRO A CA 1
ATOM 614 C C . PRO A 1 83 ? 17.740 -5.479 0.165 1.00 71.25 83 PRO A C 1
ATOM 616 O O . PRO A 1 83 ? 16.839 -5.804 0.934 1.00 71.25 83 PRO A O 1
ATOM 619 N N . CYS A 1 84 ? 18.196 -6.303 -0.775 1.00 66.38 84 CYS A N 1
ATOM 620 C CA . CYS A 1 84 ? 17.794 -7.701 -0.873 1.00 66.38 84 CYS A CA 1
ATOM 621 C C . CYS A 1 84 ? 19.046 -8.584 -1.022 1.00 66.38 84 CYS A C 1
ATOM 623 O O . CYS A 1 84 ? 20.102 -8.169 -1.511 1.00 66.38 84 CYS A O 1
ATOM 625 N N . CYS A 1 85 ? 18.965 -9.805 -0.508 1.00 63.34 85 CYS A N 1
ATOM 626 C CA . CYS A 1 85 ? 20.035 -10.784 -0.649 1.00 63.34 85 CYS A CA 1
ATOM 627 C C . CYS A 1 85 ? 19.871 -11.534 -1.974 1.00 63.34 85 CYS A C 1
ATOM 629 O O . CYS A 1 85 ? 18.772 -11.624 -2.519 1.00 63.34 85 CYS A O 1
ATOM 631 N N . TYR A 1 86 ? 20.965 -12.091 -2.501 1.00 59.84 86 TYR A N 1
ATOM 632 C CA . TYR A 1 86 ? 20.864 -12.975 -3.660 1.00 59.84 86 TYR A CA 1
ATOM 633 C C . TYR A 1 86 ? 19.967 -14.169 -3.293 1.00 59.84 86 TYR A C 1
ATOM 635 O O . TYR A 1 86 ? 20.140 -14.720 -2.199 1.00 59.84 86 TYR A O 1
ATOM 643 N N . PRO A 1 87 ? 19.013 -14.567 -4.154 1.00 61.41 87 PRO A N 1
ATOM 644 C CA . PRO A 1 87 ? 18.240 -15.774 -3.909 1.00 61.41 87 PRO A CA 1
ATOM 645 C C . PRO A 1 87 ? 19.216 -16.937 -3.745 1.00 61.41 87 PRO A C 1
ATOM 647 O O . PRO A 1 87 ? 20.038 -17.193 -4.620 1.00 61.41 87 PRO A O 1
ATOM 650 N N . THR A 1 88 ? 19.168 -17.622 -2.605 1.00 61.94 88 THR A N 1
ATOM 651 C CA . THR A 1 88 ? 20.188 -18.619 -2.238 1.00 61.94 88 THR A CA 1
ATOM 652 C C . THR A 1 88 ? 20.209 -19.833 -3.168 1.00 61.94 88 THR A C 1
ATOM 654 O O . THR A 1 88 ? 21.166 -20.600 -3.145 1.00 61.94 88 THR A O 1
ATOM 657 N N . ASN A 1 89 ? 19.184 -20.003 -4.008 1.00 62.66 89 ASN A N 1
ATOM 658 C CA . ASN A 1 89 ? 19.146 -20.976 -5.092 1.00 62.66 89 ASN A CA 1
ATOM 659 C C . ASN A 1 89 ? 18.186 -20.531 -6.218 1.00 62.66 89 ASN A C 1
ATOM 661 O O . ASN A 1 89 ? 17.396 -19.597 -6.062 1.00 62.66 89 ASN A O 1
ATOM 665 N N . GLU A 1 90 ? 18.227 -21.239 -7.350 1.00 66.75 90 GLU A N 1
ATOM 666 C CA . GLU A 1 90 ? 17.374 -20.968 -8.517 1.00 66.75 90 GLU A CA 1
ATOM 667 C C . GLU A 1 90 ? 15.873 -21.112 -8.240 1.00 66.75 90 GLU A C 1
ATOM 669 O O . GLU A 1 90 ? 15.066 -20.428 -8.868 1.00 66.75 90 GLU A O 1
ATOM 674 N N . LYS A 1 91 ? 15.479 -21.984 -7.303 1.00 66.69 91 LYS A N 1
ATOM 675 C CA . LYS A 1 91 ? 14.072 -22.161 -6.926 1.00 66.69 91 LYS A CA 1
ATOM 676 C C . LYS A 1 91 ? 13.535 -20.889 -6.272 1.00 66.69 91 LYS A C 1
ATOM 678 O O . LYS A 1 91 ? 12.517 -20.374 -6.715 1.00 66.69 91 LYS A O 1
ATOM 683 N N . ILE A 1 92 ? 14.275 -20.333 -5.314 1.00 60.84 92 ILE A N 1
ATOM 684 C CA . ILE A 1 92 ? 13.955 -19.053 -4.675 1.00 60.84 92 ILE A CA 1
ATOM 685 C C . ILE A 1 92 ? 14.014 -17.926 -5.709 1.00 60.84 92 ILE A C 1
ATOM 687 O O . ILE A 1 92 ? 13.142 -17.072 -5.719 1.00 60.84 92 ILE A O 1
ATOM 691 N N . ALA A 1 93 ? 14.970 -17.944 -6.644 1.00 62.25 93 ALA A N 1
ATOM 692 C CA . ALA A 1 93 ? 15.032 -16.943 -7.713 1.00 62.25 93 ALA A CA 1
ATOM 693 C C . ALA A 1 93 ? 13.782 -16.958 -8.614 1.00 62.25 93 ALA A C 1
ATOM 695 O O . ALA A 1 93 ? 13.296 -15.896 -9.005 1.00 62.25 93 ALA A O 1
ATOM 696 N N . LYS A 1 94 ? 13.247 -18.149 -8.919 1.00 63.50 94 LYS A N 1
ATOM 697 C CA . LYS A 1 94 ? 11.984 -18.325 -9.652 1.00 63.50 94 LYS A CA 1
ATOM 698 C C . LYS A 1 94 ? 10.774 -17.910 -8.812 1.00 63.50 94 LYS A C 1
ATOM 700 O O . LYS A 1 94 ? 9.911 -17.207 -9.325 1.00 63.50 94 LYS A O 1
ATOM 705 N N . GLU A 1 95 ? 10.727 -18.291 -7.536 1.00 61.81 95 GLU A N 1
ATOM 706 C CA . GLU A 1 95 ? 9.642 -17.942 -6.602 1.00 61.81 95 GLU A CA 1
ATOM 707 C C . GLU A 1 95 ? 9.594 -16.442 -6.278 1.00 61.81 95 GLU A C 1
ATOM 709 O O . GLU A 1 95 ? 8.512 -15.889 -6.108 1.00 61.81 95 GLU A O 1
ATOM 714 N N . CYS A 1 96 ? 10.741 -15.754 -6.266 1.00 59.03 96 CYS A N 1
ATOM 715 C CA . CYS A 1 96 ? 10.800 -14.300 -6.138 1.00 59.03 96 CYS A CA 1
ATOM 716 C C . CYS A 1 96 ? 10.143 -13.577 -7.327 1.00 59.03 96 CYS A C 1
ATOM 718 O O . CYS A 1 96 ? 9.855 -12.394 -7.206 1.00 59.03 96 CYS A O 1
ATOM 720 N N . GLY A 1 97 ? 9.918 -14.235 -8.473 1.00 56.94 97 GLY A N 1
ATOM 721 C CA . GLY A 1 97 ? 9.170 -13.676 -9.611 1.00 56.94 97 GLY A CA 1
ATOM 722 C C . GLY A 1 97 ? 9.875 -12.553 -10.388 1.00 56.94 97 GLY A C 1
ATOM 723 O O . GLY A 1 97 ? 9.336 -12.053 -11.369 1.00 56.94 97 GLY A O 1
ATOM 724 N N . PHE A 1 98 ? 11.091 -12.175 -9.989 1.00 64.06 98 PHE A N 1
ATOM 725 C CA . PHE A 1 98 ? 11.886 -11.088 -10.568 1.00 64.06 98 PHE A CA 1
ATOM 726 C C . PHE A 1 98 ? 13.022 -11.645 -11.440 1.00 64.06 98 PHE A C 1
ATOM 728 O O . PHE A 1 98 ? 14.206 -11.487 -11.126 1.00 64.06 98 PHE A O 1
ATOM 735 N N . ASN A 1 99 ? 12.669 -12.351 -12.514 1.00 63.06 99 ASN A N 1
ATOM 736 C CA . ASN A 1 99 ? 13.635 -12.908 -13.473 1.00 63.06 99 ASN A CA 1
ATOM 737 C C . ASN A 1 99 ? 13.604 -12.220 -14.847 1.00 63.06 99 ASN A C 1
ATOM 739 O O . ASN A 1 99 ? 14.457 -12.494 -15.686 1.00 63.06 99 ASN A O 1
ATOM 743 N N . SER A 1 100 ? 12.612 -11.364 -15.079 1.00 65.75 100 SER A N 1
ATOM 744 C CA . SER A 1 100 ? 12.373 -10.681 -16.342 1.00 65.75 100 SER A CA 1
ATOM 745 C C . SER A 1 100 ? 11.627 -9.370 -16.098 1.00 65.75 100 SER A C 1
ATOM 747 O O . SER A 1 100 ? 11.077 -9.126 -15.020 1.00 65.75 100 SER A O 1
ATOM 749 N N . LEU A 1 101 ? 11.666 -8.497 -17.098 1.00 69.75 101 LEU A N 1
ATOM 750 C CA . LEU A 1 101 ? 10.879 -7.273 -17.166 1.00 69.75 101 LEU A CA 1
ATOM 751 C C . LEU A 1 101 ? 9.461 -7.625 -17.649 1.00 69.75 101 LEU A C 1
ATOM 753 O O . LEU A 1 101 ? 9.293 -8.195 -18.723 1.00 69.75 101 LEU A O 1
ATOM 757 N N . SER A 1 102 ? 8.447 -7.266 -16.866 1.00 68.94 102 SER A N 1
ATOM 758 C CA . SER A 1 102 ? 7.031 -7.389 -17.202 1.00 68.94 102 SER A CA 1
ATOM 759 C C . SER A 1 102 ? 6.340 -6.059 -16.943 1.00 68.94 102 SER A C 1
ATOM 761 O O . SER A 1 102 ? 6.318 -5.580 -15.810 1.00 68.94 102 SER A O 1
ATOM 763 N N . VAL A 1 103 ? 5.731 -5.496 -17.985 1.00 69.81 103 VAL A N 1
ATOM 764 C CA . VAL A 1 103 ? 4.957 -4.252 -17.925 1.00 69.81 103 VAL A CA 1
ATOM 765 C C . VAL A 1 103 ? 3.505 -4.563 -18.233 1.00 69.81 103 VAL A C 1
ATOM 767 O O . VAL A 1 103 ? 3.206 -5.190 -19.250 1.00 69.81 103 VAL A O 1
ATOM 770 N N . ARG A 1 104 ? 2.591 -4.122 -17.364 1.00 69.44 104 ARG A N 1
ATOM 771 C CA . ARG A 1 104 ? 1.153 -4.283 -17.584 1.00 69.44 104 ARG A CA 1
ATOM 772 C C . ARG A 1 104 ? 0.438 -2.940 -17.579 1.00 69.44 104 ARG A C 1
ATOM 774 O O . ARG A 1 104 ? 0.503 -2.192 -16.605 1.00 69.44 104 ARG A O 1
ATOM 781 N N . ALA A 1 105 ? -0.317 -2.695 -18.645 1.00 71.19 105 ALA A N 1
ATOM 782 C CA . ALA A 1 105 ? -1.288 -1.617 -18.680 1.00 71.19 105 ALA A CA 1
ATOM 783 C C . ALA A 1 105 ? -2.578 -2.024 -17.958 1.00 71.19 105 ALA A C 1
ATOM 785 O O . ALA A 1 105 ? -3.105 -3.113 -18.198 1.00 71.19 105 ALA A O 1
ATOM 786 N N . VAL A 1 106 ? -3.095 -1.160 -17.084 1.00 71.31 106 VAL A N 1
ATOM 787 C CA . VAL A 1 106 ? -4.350 -1.396 -16.356 1.00 71.31 106 VAL A CA 1
ATOM 788 C C . VAL A 1 106 ? -5.234 -0.158 -16.316 1.00 71.31 106 VAL A C 1
ATOM 790 O O . VAL A 1 106 ? -4.830 0.947 -16.667 1.00 71.31 106 VAL A O 1
ATOM 793 N N . LYS A 1 107 ? -6.455 -0.369 -15.821 1.00 72.06 107 LYS A N 1
ATOM 794 C CA . LYS A 1 107 ? -7.412 0.695 -15.523 1.00 72.06 107 LYS A CA 1
ATOM 795 C C . LYS A 1 107 ? -7.113 1.411 -14.198 1.00 72.06 107 LYS A C 1
ATOM 797 O O . LYS A 1 107 ? -7.198 2.627 -14.166 1.00 72.06 107 LYS A O 1
ATOM 802 N N . GLU A 1 108 ? -6.726 0.679 -13.148 1.00 69.94 108 GLU A N 1
ATOM 803 C CA . GLU A 1 108 ? -6.417 1.219 -11.812 1.00 69.94 108 GLU A CA 1
ATOM 804 C C . GLU A 1 108 ? -5.053 0.730 -11.303 1.00 69.94 108 GLU A C 1
ATOM 806 O O . GLU A 1 108 ? -4.802 -0.475 -11.310 1.00 69.94 108 GLU A O 1
ATOM 811 N N . LEU A 1 109 ? -4.197 1.638 -10.808 1.00 73.38 109 LEU A N 1
ATOM 812 C CA . LEU A 1 109 ? -2.852 1.292 -10.305 1.00 73.38 109 LEU A CA 1
ATOM 813 C C . LEU A 1 109 ? -2.882 0.280 -9.150 1.00 73.38 109 LEU A C 1
ATOM 815 O O . LEU A 1 109 ? -1.980 -0.546 -8.997 1.00 73.38 109 LEU A O 1
ATOM 819 N N . VAL A 1 110 ? -3.922 0.377 -8.323 1.00 77.00 110 VAL A N 1
ATOM 820 C CA . VAL A 1 110 ? -4.250 -0.550 -7.244 1.00 77.00 110 VAL A CA 1
ATOM 821 C C . VAL A 1 110 ? -5.762 -0.717 -7.259 1.00 77.00 110 VAL A C 1
ATOM 823 O O . VAL A 1 110 ? -6.486 0.246 -7.024 1.00 77.00 110 VAL A O 1
ATOM 826 N N . THR A 1 111 ? -6.235 -1.927 -7.547 1.00 78.75 111 THR A N 1
ATOM 827 C CA . THR A 1 111 ? -7.669 -2.202 -7.668 1.00 78.75 111 THR A CA 1
ATOM 828 C C . THR A 1 111 ? -8.341 -2.183 -6.299 1.00 78.75 111 THR A C 1
ATOM 830 O O . THR A 1 111 ? -8.121 -3.092 -5.498 1.00 78.75 111 THR A O 1
ATOM 833 N N . PHE A 1 112 ? -9.144 -1.153 -6.023 1.00 76.19 112 PHE A N 1
ATOM 834 C CA . PHE A 1 112 ? -9.866 -1.008 -4.747 1.00 76.19 112 PHE A CA 1
ATOM 835 C C . PHE A 1 112 ? -11.261 -1.635 -4.774 1.00 76.19 112 PHE A C 1
ATOM 837 O O . PHE A 1 112 ? -11.790 -2.023 -3.736 1.00 76.19 112 PHE A O 1
ATOM 844 N N . ARG A 1 113 ? -11.856 -1.751 -5.959 1.00 75.56 113 ARG A N 1
ATOM 845 C CA . ARG A 1 113 ? -13.202 -2.278 -6.154 1.00 75.56 113 ARG A CA 1
ATOM 846 C C . ARG A 1 113 ? -13.231 -3.215 -7.353 1.00 75.56 113 ARG A C 1
ATOM 848 O O . ARG A 1 113 ? -12.562 -2.976 -8.354 1.00 75.56 113 ARG A O 1
ATOM 855 N N . SER A 1 114 ? -13.937 -4.334 -7.211 1.00 66.88 114 SER A N 1
ATOM 856 C CA . SER A 1 114 ? -14.068 -5.343 -8.270 1.00 66.88 114 SER A CA 1
ATOM 857 C C . SER A 1 114 ? -15.199 -5.011 -9.247 1.00 66.88 114 SER A C 1
ATOM 859 O O . SER A 1 114 ? -15.179 -5.459 -10.394 1.00 66.88 114 SER A O 1
ATOM 861 N N . ASP A 1 115 ? -16.159 -4.194 -8.815 1.00 66.31 115 ASP A N 1
ATOM 862 C CA . ASP A 1 115 ? -17.195 -3.601 -9.641 1.00 66.31 115 ASP A CA 1
ATOM 863 C C . ASP A 1 115 ? -16.594 -2.511 -10.534 1.00 66.31 115 ASP A C 1
ATOM 865 O O . ASP A 1 115 ? -15.932 -1.578 -10.080 1.00 66.31 115 ASP A O 1
ATOM 869 N N . SER A 1 116 ? -16.811 -2.638 -11.846 1.00 51.47 116 SER A N 1
ATOM 870 C CA . SER A 1 116 ? -16.300 -1.695 -12.835 1.00 51.47 116 SER A CA 1
ATOM 871 C C . SER A 1 116 ? -17.046 -0.365 -12.732 1.00 51.47 116 SER A C 1
ATOM 873 O O . SER A 1 116 ? -17.971 -0.091 -13.502 1.00 51.47 116 SER A O 1
ATOM 875 N N . MET A 1 117 ? -16.660 0.479 -11.783 1.00 54.06 117 MET A N 1
ATOM 876 C CA . MET A 1 117 ? -17.099 1.864 -11.768 1.00 54.06 117 MET A CA 1
ATOM 877 C C . MET A 1 117 ? -16.639 2.505 -13.085 1.00 54.06 117 MET A C 1
ATOM 879 O O . MET A 1 117 ? -15.452 2.554 -13.396 1.00 54.06 117 MET A O 1
ATOM 883 N N . LEU A 1 118 ? -17.591 2.977 -13.898 1.00 52.59 118 LEU A N 1
ATOM 884 C CA . LEU A 1 118 ? -17.322 3.618 -15.197 1.00 52.59 118 LEU A CA 1
ATOM 885 C C . LEU A 1 118 ? -16.497 4.913 -15.063 1.00 52.59 118 LEU A C 1
ATOM 887 O O . LEU A 1 118 ? -16.041 5.459 -16.067 1.00 52.59 118 LEU A O 1
ATOM 891 N N . LYS A 1 119 ? -16.335 5.423 -13.836 1.00 57.00 119 LYS A N 1
ATOM 892 C CA . LYS A 1 119 ? -15.539 6.600 -13.492 1.00 57.00 119 LYS A CA 1
ATOM 893 C C . LYS A 1 119 ? -14.826 6.355 -12.167 1.00 57.00 119 LYS A C 1
ATOM 895 O O . LYS A 1 119 ? -15.477 5.956 -11.202 1.00 57.00 119 LYS A O 1
ATOM 900 N N . SER A 1 120 ? -13.529 6.657 -12.118 1.00 55.44 120 SER A N 1
ATOM 901 C CA . SER A 1 120 ? -12.767 6.689 -10.870 1.00 55.44 120 SER A CA 1
ATOM 902 C C . SER A 1 120 ? -13.479 7.600 -9.858 1.00 55.44 120 SER A C 1
ATOM 904 O O . SER A 1 120 ? -13.959 8.677 -10.243 1.00 55.44 120 SER A O 1
ATOM 906 N N . PRO A 1 121 ? -13.600 7.195 -8.582 1.00 57.41 121 PRO A N 1
ATOM 907 C CA . PRO A 1 121 ? -14.254 8.014 -7.574 1.00 57.41 121 PRO A CA 1
ATOM 908 C C . PRO A 1 121 ? -13.528 9.356 -7.445 1.00 57.41 121 PRO A C 1
ATOM 910 O O . PRO A 1 121 ? -12.304 9.412 -7.324 1.00 57.41 121 PRO A O 1
ATOM 913 N N . LYS A 1 122 ? -14.285 10.459 -7.476 1.00 61.53 122 LYS A N 1
ATOM 914 C CA . LYS A 1 122 ? -13.723 11.779 -7.180 1.00 61.53 122 LYS A CA 1
ATOM 915 C C . LYS A 1 122 ? -13.302 11.794 -5.715 1.00 61.53 122 LYS A C 1
ATOM 917 O O . LYS A 1 122 ? -14.147 11.683 -4.829 1.00 61.53 122 LYS A O 1
ATOM 922 N N . ILE A 1 123 ? -12.005 11.938 -5.473 1.00 65.62 123 ILE A N 1
ATOM 923 C CA . ILE A 1 123 ? -11.450 12.067 -4.128 1.00 65.62 123 ILE A CA 1
ATOM 924 C C . ILE A 1 123 ? -11.802 13.469 -3.624 1.00 65.62 123 ILE A C 1
ATOM 926 O O . ILE A 1 123 ? -11.129 14.439 -3.957 1.00 65.62 123 ILE A O 1
ATOM 930 N N . LEU A 1 124 ? -12.907 13.585 -2.889 1.00 61.28 124 LEU A N 1
ATOM 931 C CA . LEU A 1 124 ? -13.345 14.856 -2.303 1.00 61.28 124 LEU A CA 1
ATOM 932 C C . LEU A 1 124 ? -12.731 15.065 -0.913 1.00 61.28 124 LEU A C 1
ATOM 934 O O . LEU A 1 124 ? -12.243 16.151 -0.627 1.00 61.28 124 LEU A O 1
ATOM 938 N N . ASN A 1 125 ? -12.674 14.002 -0.105 1.00 66.25 125 ASN A N 1
ATOM 939 C CA . ASN A 1 125 ? -12.165 14.019 1.267 1.00 66.25 125 ASN A CA 1
ATOM 940 C C . ASN A 1 125 ? -11.088 12.936 1.429 1.00 66.25 125 ASN A C 1
ATOM 942 O O . ASN A 1 125 ? -11.356 11.838 1.915 1.00 66.25 125 ASN A O 1
ATOM 946 N N . ALA A 1 126 ? -9.877 13.213 0.941 1.00 70.44 126 ALA A N 1
ATOM 947 C CA . ALA A 1 126 ? -8.746 12.308 1.130 1.00 70.44 126 ALA A CA 1
ATOM 948 C C . ALA A 1 126 ? -8.328 12.261 2.608 1.00 70.44 126 ALA A C 1
ATOM 950 O O . ALA A 1 126 ? -8.313 13.288 3.286 1.00 70.44 126 ALA A O 1
ATOM 951 N N . GLY A 1 127 ? -7.913 11.084 3.080 1.00 76.31 127 GLY A N 1
ATOM 952 C CA . GLY A 1 127 ? -7.259 10.955 4.379 1.00 76.31 127 GLY A CA 1
ATOM 953 C C . GLY A 1 127 ? -5.943 11.738 4.454 1.00 76.31 127 GLY A C 1
ATOM 954 O O . GLY A 1 127 ? -5.255 11.936 3.450 1.00 76.31 127 GLY A O 1
ATOM 955 N N . ARG A 1 128 ? -5.551 12.152 5.661 1.00 85.62 128 ARG A N 1
ATOM 956 C CA . ARG A 1 128 ? -4.276 12.837 5.903 1.00 85.62 128 ARG A CA 1
ATOM 957 C C . ARG A 1 128 ? -3.130 11.831 5.930 1.00 85.62 128 ARG A C 1
ATOM 959 O O . ARG A 1 128 ? -3.142 10.890 6.720 1.00 85.62 128 ARG A O 1
ATOM 966 N N . HIS A 1 129 ? -2.095 12.051 5.126 1.00 84.19 129 HIS A N 1
ATOM 967 C CA . HIS A 1 129 ? -0.869 11.254 5.208 1.00 84.19 129 HIS A CA 1
ATOM 968 C C . HIS A 1 129 ? -0.072 11.590 6.475 1.00 84.19 129 HIS A C 1
ATOM 970 O O . HIS A 1 129 ? 0.105 12.762 6.806 1.00 84.19 129 HIS A O 1
ATOM 976 N N . LEU A 1 130 ? 0.440 10.559 7.149 1.00 86.69 130 LEU A N 1
ATOM 977 C CA . LEU A 1 130 ? 1.310 10.685 8.316 1.00 86.69 130 LEU A CA 1
ATOM 978 C C . LEU A 1 130 ? 2.735 10.253 8.002 1.00 86.69 130 LEU A C 1
ATOM 980 O O . LEU A 1 130 ? 2.965 9.220 7.364 1.00 86.69 130 LEU A O 1
ATOM 984 N N . SER A 1 131 ? 3.695 10.978 8.568 1.00 86.38 131 SER A N 1
ATOM 985 C CA . SER A 1 131 ? 5.049 10.464 8.739 1.00 86.38 131 SER A CA 1
ATOM 986 C C . SER A 1 131 ? 5.076 9.276 9.709 1.00 86.38 131 SER A C 1
ATOM 988 O O . SER A 1 131 ? 4.149 9.024 10.486 1.00 86.38 131 SER A O 1
ATOM 990 N N . ALA A 1 132 ? 6.179 8.522 9.694 1.00 85.31 132 ALA A N 1
ATOM 991 C CA . ALA A 1 132 ? 6.346 7.400 10.609 1.00 85.31 132 ALA A CA 1
ATOM 992 C C . ALA A 1 132 ? 6.335 7.832 12.084 1.00 85.31 132 ALA A C 1
ATOM 994 O O . ALA A 1 132 ? 5.763 7.116 12.906 1.00 85.31 132 ALA A O 1
ATOM 995 N N . THR A 1 133 ? 6.925 8.992 12.385 1.00 88.81 133 THR A N 1
ATOM 996 C CA . THR A 1 133 ? 6.994 9.566 13.732 1.00 88.81 133 THR A CA 1
ATOM 997 C C . THR A 1 133 ? 5.622 10.016 14.216 1.00 88.81 133 THR A C 1
ATOM 999 O O . THR A 1 133 ? 5.227 9.636 15.313 1.00 88.81 133 THR A O 1
ATOM 1002 N N . GLU A 1 134 ? 4.860 10.745 13.392 1.00 90.50 134 GLU A N 1
ATOM 1003 C CA . GLU A 1 134 ? 3.495 11.165 13.747 1.00 90.50 134 GLU A CA 1
ATOM 1004 C C . GLU A 1 134 ? 2.586 9.963 14.003 1.00 90.50 134 GLU A C 1
ATOM 1006 O O . GLU A 1 134 ? 1.869 9.926 14.996 1.00 90.50 134 GLU A O 1
ATOM 1011 N N . PHE A 1 135 ? 2.643 8.948 13.137 1.00 89.69 135 PHE A N 1
ATOM 1012 C CA . PHE A 1 135 ? 1.853 7.732 13.315 1.00 89.69 135 PHE A CA 1
ATOM 1013 C C . PHE A 1 135 ? 2.186 7.016 14.626 1.00 89.69 135 PHE A C 1
ATOM 1015 O O . PHE A 1 135 ? 1.284 6.587 15.340 1.00 89.69 135 PHE A O 1
ATOM 1022 N N . HIS A 1 136 ? 3.476 6.895 14.955 1.00 89.00 136 HIS A N 1
ATOM 1023 C CA . HIS A 1 136 ? 3.892 6.284 16.214 1.00 89.00 136 HIS A CA 1
ATOM 1024 C C . HIS A 1 136 ? 3.436 7.110 17.421 1.00 89.00 136 HIS A C 1
ATOM 1026 O O . HIS A 1 136 ? 2.937 6.539 18.385 1.00 89.00 136 HIS A O 1
ATOM 1032 N N . HIS A 1 137 ? 3.561 8.437 17.347 1.00 90.44 137 HIS A N 1
ATOM 1033 C CA . HIS A 1 137 ? 3.126 9.350 18.399 1.00 90.44 137 HIS A CA 1
ATOM 1034 C C . HIS A 1 137 ? 1.627 9.212 18.682 1.00 90.44 137 HIS A C 1
ATOM 1036 O O . HIS A 1 137 ? 1.252 8.936 19.816 1.00 90.44 137 HIS A O 1
ATOM 1042 N N . ILE A 1 138 ? 0.782 9.300 17.648 1.00 89.44 138 ILE A N 1
ATOM 1043 C CA . ILE A 1 138 ? -0.679 9.194 17.792 1.00 89.44 138 ILE A CA 1
ATOM 1044 C C . ILE A 1 138 ? -1.071 7.832 18.381 1.00 89.44 138 ILE A C 1
ATOM 1046 O O . ILE A 1 138 ? -1.920 7.763 19.268 1.00 89.44 138 ILE A O 1
ATOM 1050 N N . LEU A 1 139 ? -0.435 6.743 17.933 1.00 88.00 139 LEU A N 1
ATOM 1051 C CA . LEU A 1 139 ? -0.687 5.411 18.489 1.00 88.00 139 LEU A CA 1
ATOM 1052 C C . LEU A 1 139 ? -0.288 5.295 19.967 1.00 88.00 139 LEU A C 1
ATOM 1054 O O . LEU A 1 139 ? -1.027 4.706 20.751 1.00 88.00 139 LEU A O 1
ATOM 1058 N N . GLN A 1 140 ? 0.862 5.848 20.358 1.00 88.75 140 GLN A N 1
ATOM 1059 C CA . GLN A 1 140 ? 1.316 5.835 21.753 1.00 88.75 140 GLN A CA 1
ATOM 1060 C C . GLN A 1 140 ? 0.413 6.681 22.651 1.00 88.75 140 GLN A C 1
ATOM 1062 O O . GLN A 1 140 ? 0.053 6.261 23.750 1.00 88.75 140 GLN A O 1
ATOM 1067 N N . GLU A 1 141 ? 0.016 7.865 22.187 1.00 88.25 141 GLU A N 1
ATOM 1068 C CA . GLU A 1 141 ? -0.929 8.719 22.903 1.00 88.25 141 GLU A CA 1
ATOM 1069 C C . GLU A 1 141 ? -2.266 8.013 23.114 1.00 88.25 141 GLU A C 1
ATOM 1071 O O . GLU A 1 141 ? -2.805 8.059 24.222 1.00 88.25 141 GLU A O 1
ATOM 1076 N N . ALA A 1 142 ? -2.768 7.309 22.096 1.00 86.38 142 ALA A N 1
ATOM 1077 C CA . ALA A 1 142 ? -3.984 6.512 22.195 1.00 86.38 142 ALA A CA 1
ATOM 1078 C C . ALA A 1 142 ? -3.851 5.358 23.207 1.00 86.38 142 ALA A C 1
ATOM 1080 O O . ALA A 1 142 ? -4.749 5.157 24.020 1.00 86.38 142 ALA A O 1
ATOM 1081 N N . GLY A 1 143 ? -2.718 4.649 23.233 1.00 84.56 143 GLY A N 1
ATOM 1082 C CA . GLY A 1 143 ? -2.505 3.530 24.161 1.00 84.56 143 GLY A CA 1
ATOM 1083 C C . GLY A 1 143 ? -2.317 3.941 25.628 1.00 84.56 143 GLY A C 1
ATOM 1084 O O . GLY A 1 143 ? -2.810 3.276 26.544 1.00 84.56 143 GLY A O 1
ATOM 1085 N N . ASN A 1 144 ? -1.645 5.070 25.873 1.00 79.38 144 ASN A N 1
ATOM 1086 C CA . ASN A 1 144 ? -1.413 5.610 27.224 1.00 79.38 144 ASN A CA 1
ATOM 1087 C C . ASN A 1 144 ? -2.655 6.285 27.817 1.00 79.38 144 ASN A C 1
ATOM 1089 O O . ASN A 1 144 ? -2.819 6.402 29.033 1.00 79.38 144 ASN A O 1
ATOM 1093 N N . SER A 1 145 ? -3.552 6.714 26.939 1.00 62.09 145 SER A N 1
ATOM 1094 C CA . SER A 1 145 ? -4.761 7.453 27.257 1.00 62.09 145 SER A CA 1
ATOM 1095 C C . SER A 1 145 ? -5.789 6.683 28.086 1.00 62.09 145 SER A C 1
ATOM 1097 O O . SER A 1 145 ? -6.654 7.317 28.689 1.00 62.09 145 SER A O 1
ATOM 1099 N N . SER A 1 146 ? -5.689 5.360 28.162 1.00 53.66 146 SER A N 1
ATOM 1100 C CA . SER A 1 146 ? -6.626 4.510 28.905 1.00 53.66 146 SER A CA 1
ATOM 1101 C C . SER A 1 146 ? -6.304 4.401 30.405 1.00 53.66 146 SER A C 1
ATOM 1103 O O . SER A 1 146 ? -7.036 3.740 31.134 1.00 53.66 146 SER A O 1
ATOM 1105 N N . LYS A 1 147 ? -5.228 5.051 30.890 1.00 52.91 147 LYS A N 1
ATOM 1106 C CA . LYS A 1 147 ? -4.789 4.996 32.302 1.00 52.91 147 LYS A CA 1
ATOM 1107 C C . LYS A 1 147 ? -5.212 6.183 33.182 1.00 52.91 147 LYS A C 1
ATOM 1109 O O . LYS A 1 147 ? -5.110 6.073 34.400 1.00 52.91 147 LYS A O 1
ATOM 1114 N N . CYS A 1 148 ? -5.710 7.286 32.619 1.00 44.12 148 CYS A N 1
ATOM 1115 C CA . CYS A 1 148 ? -6.126 8.465 33.394 1.00 44.12 148 CYS A CA 1
ATOM 1116 C C . CYS A 1 148 ? -7.616 8.752 33.186 1.00 44.12 148 CYS A C 1
ATOM 1118 O O . CYS A 1 148 ? -8.034 9.097 32.082 1.00 44.12 148 CYS A O 1
ATOM 1120 N N . GLY A 1 149 ? -8.404 8.609 34.256 1.00 51.28 149 GLY A N 1
ATOM 1121 C CA . GLY A 1 149 ? -9.847 8.861 34.302 1.00 51.28 149 GLY A CA 1
ATOM 1122 C C . GLY A 1 149 ? -10.222 10.342 34.206 1.00 51.28 149 GLY A C 1
ATOM 1123 O O . GLY A 1 149 ? -10.853 10.871 35.113 1.00 51.28 149 GLY A O 1
ATOM 1124 N N . GLU A 1 150 ? -9.836 11.011 33.119 1.00 49.03 150 GLU A N 1
ATOM 1125 C CA . GLU A 1 150 ? -10.227 12.393 32.838 1.00 49.03 150 GLU A CA 1
ATOM 1126 C C . GLU A 1 150 ? -11.222 12.494 31.677 1.00 49.03 150 GLU A C 1
ATOM 1128 O O . GLU A 1 150 ? -11.035 11.950 30.587 1.00 49.03 150 GLU A O 1
ATOM 1133 N N . THR A 1 151 ? -12.270 13.270 31.941 1.00 45.19 151 THR A N 1
ATOM 1134 C CA . THR A 1 151 ? -13.462 13.575 31.144 1.00 45.19 151 THR A CA 1
ATOM 1135 C C . THR A 1 151 ? -13.166 14.423 29.896 1.00 45.19 151 THR A C 1
ATOM 1137 O O . THR A 1 151 ? -13.754 15.485 29.699 1.00 45.19 151 THR A O 1
ATOM 1140 N N . ARG A 1 152 ? -12.254 13.995 29.018 1.00 48.22 152 ARG A N 1
ATOM 1141 C CA . ARG A 1 152 ? -12.217 14.497 27.632 1.00 48.22 152 ARG A CA 1
ATOM 1142 C C . ARG A 1 152 ? -13.022 13.531 26.768 1.00 48.22 152 ARG A C 1
ATOM 1144 O O . ARG A 1 152 ? -12.805 12.327 26.864 1.00 48.22 152 ARG A O 1
ATOM 1151 N N . LYS A 1 153 ? -13.937 14.038 25.926 1.00 47.47 153 LYS A N 1
ATOM 1152 C CA . LYS A 1 153 ? -14.495 13.272 24.794 1.00 47.47 153 LYS A CA 1
ATOM 1153 C C . LYS A 1 153 ? -13.305 12.837 23.934 1.00 47.47 153 LYS A C 1
ATOM 1155 O O . LYS A 1 153 ? -12.810 13.622 23.134 1.00 47.47 153 LYS A O 1
ATOM 1160 N N . LYS A 1 154 ? -12.767 11.650 24.202 1.00 55.91 154 LYS A N 1
ATOM 1161 C CA . LYS A 1 154 ? -11.636 11.095 23.469 1.00 55.91 154 LYS A CA 1
ATOM 1162 C C . LYS A 1 154 ? -12.162 10.560 22.153 1.00 55.91 154 LYS A C 1
ATOM 1164 O O . LYS A 1 154 ? -13.118 9.791 22.142 1.00 55.91 154 LYS A O 1
ATOM 1169 N N . GLU A 1 155 ? -11.545 10.992 21.064 1.00 64.25 155 GLU A N 1
ATOM 1170 C CA . GLU A 1 155 ? -11.685 10.307 19.788 1.00 64.25 155 GLU A CA 1
ATOM 1171 C C . GLU A 1 155 ? -11.131 8.897 19.973 1.00 64.25 155 GLU A C 1
ATOM 1173 O O . GLU A 1 155 ? -9.950 8.722 20.280 1.00 64.25 155 GLU A O 1
ATOM 1178 N N . ASP A 1 156 ? -11.993 7.895 19.838 1.00 82.12 156 ASP A N 1
ATOM 1179 C CA . ASP A 1 156 ? -11.561 6.507 19.832 1.00 82.12 156 ASP A CA 1
ATOM 1180 C C . ASP A 1 156 ? -10.656 6.300 18.615 1.00 82.12 156 ASP A C 1
ATOM 1182 O O . ASP A 1 156 ? -11.087 6.460 17.468 1.00 82.12 156 ASP A O 1
ATOM 1186 N N . VAL A 1 157 ? -9.389 5.975 18.867 1.00 88.88 157 VAL A N 1
ATOM 1187 C CA . VAL A 1 157 ? -8.424 5.669 17.812 1.00 88.88 157 VAL A CA 1
ATOM 1188 C C . VAL A 1 157 ? -8.472 4.175 17.536 1.00 88.88 157 VAL A C 1
ATOM 1190 O O . VAL A 1 157 ? -8.303 3.361 18.443 1.00 88.88 157 VAL A O 1
ATOM 1193 N N . ILE A 1 158 ? -8.665 3.820 16.270 1.00 91.69 158 ILE A N 1
ATOM 1194 C CA . ILE A 1 158 ? -8.585 2.441 15.793 1.00 91.69 158 ILE A CA 1
ATOM 1195 C C . ILE A 1 158 ? -7.425 2.320 14.819 1.00 91.69 158 ILE A C 1
ATOM 1197 O O . ILE A 1 158 ? -7.249 3.158 13.935 1.00 91.69 158 ILE A O 1
ATOM 1201 N N . LEU A 1 159 ? -6.661 1.242 14.955 1.00 92.38 159 LEU A N 1
ATOM 1202 C CA . LEU A 1 159 ? -5.674 0.836 13.968 1.00 92.38 159 LEU A CA 1
ATOM 1203 C C . LEU A 1 159 ? -6.313 -0.162 12.997 1.00 92.38 159 LEU A C 1
ATOM 1205 O O . LEU A 1 159 ? -6.744 -1.230 13.410 1.00 92.38 159 LEU A O 1
ATOM 1209 N N . LEU A 1 160 ? -6.367 0.163 11.710 1.00 92.94 160 LEU A N 1
ATOM 1210 C CA . LEU A 1 160 ? -6.845 -0.728 10.656 1.00 92.94 160 LEU A CA 1
ATOM 1211 C C . LEU A 1 160 ? -5.671 -1.159 9.772 1.00 92.94 160 LEU A C 1
ATOM 1213 O O . LEU A 1 160 ? -5.084 -0.352 9.046 1.00 92.94 160 LEU A O 1
ATOM 1217 N N . ASP A 1 161 ? -5.332 -2.442 9.818 1.00 91.69 161 ASP A N 1
ATOM 1218 C CA . ASP A 1 161 ? -4.303 -3.022 8.961 1.00 91.69 161 ASP A CA 1
ATOM 1219 C C . ASP A 1 161 ? 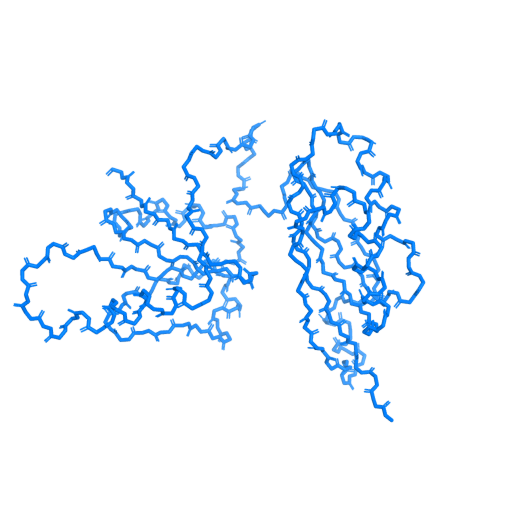-4.927 -3.503 7.652 1.00 91.69 161 ASP A C 1
ATOM 1221 O O . ASP A 1 161 ? -5.509 -4.578 7.590 1.00 91.69 161 ASP A O 1
ATOM 1225 N N . VAL A 1 162 ? -4.838 -2.695 6.595 1.00 90.81 162 VAL A N 1
ATOM 1226 C CA . VAL A 1 162 ? -5.481 -2.995 5.304 1.00 90.81 162 VAL A CA 1
ATOM 1227 C C . VAL A 1 162 ? -4.593 -3.810 4.361 1.00 90.81 162 VAL A C 1
ATOM 1229 O O . VAL A 1 162 ? -4.861 -3.908 3.161 1.00 90.81 162 VAL A O 1
ATOM 1232 N N . ARG A 1 163 ? -3.498 -4.372 4.881 1.00 89.94 163 ARG A N 1
ATOM 1233 C CA . ARG A 1 163 ? -2.623 -5.268 4.124 1.00 89.94 163 ARG A CA 1
ATOM 1234 C C . ARG A 1 163 ? -3.292 -6.620 3.914 1.00 89.94 163 ARG A C 1
ATOM 1236 O O . ARG A 1 163 ? -4.241 -6.991 4.605 1.00 89.94 163 ARG A O 1
ATOM 1243 N N . ASN A 1 164 ? -2.792 -7.375 2.940 1.00 89.81 164 ASN A N 1
ATOM 1244 C CA . ASN A 1 164 ? -3.345 -8.699 2.701 1.00 89.81 164 ASN A CA 1
ATOM 1245 C C . ASN A 1 164 ? -2.968 -9.678 3.831 1.00 89.81 164 ASN A C 1
ATOM 1247 O O . ASN A 1 164 ? -1.993 -9.496 4.564 1.00 89.81 164 ASN A O 1
ATOM 1251 N N . VAL A 1 165 ? -3.720 -10.775 3.925 1.00 92.12 165 VAL A N 1
ATOM 1252 C CA . VAL A 1 165 ? -3.557 -11.808 4.959 1.00 92.12 165 VAL A CA 1
ATOM 1253 C C . VAL A 1 165 ? -2.170 -12.463 4.978 1.00 92.12 165 VAL A C 1
ATOM 1255 O O . VAL A 1 165 ? -1.747 -12.987 6.008 1.00 92.12 165 VAL A O 1
ATOM 1258 N N . TYR A 1 166 ? -1.445 -12.478 3.857 1.00 88.44 166 TYR A N 1
ATOM 1259 C CA . TYR A 1 166 ? -0.089 -13.028 3.818 1.00 88.44 166 TYR A CA 1
ATOM 1260 C C . TYR A 1 166 ? 0.894 -12.099 4.531 1.00 88.44 166 TYR A C 1
ATOM 1262 O O . TYR A 1 166 ? 1.786 -12.571 5.230 1.00 88.44 166 TYR A O 1
ATOM 1270 N N . GLU A 1 167 ? 0.700 -10.789 4.405 1.00 87.94 167 GLU A N 1
ATOM 1271 C CA . GLU A 1 167 ? 1.531 -9.775 5.045 1.00 87.94 167 GLU A CA 1
ATOM 1272 C C . GLU A 1 167 ? 1.264 -9.668 6.547 1.00 87.94 167 GLU A C 1
ATOM 1274 O O . GLU A 1 167 ? 2.209 -9.627 7.337 1.00 87.94 167 GLU A O 1
ATOM 1279 N N . THR A 1 168 ? -0.005 -9.662 6.964 1.00 90.06 168 THR A N 1
ATOM 1280 C CA . THR A 1 168 ? -0.362 -9.528 8.388 1.00 90.06 168 THR A CA 1
ATOM 1281 C C . THR A 1 168 ? 0.081 -10.740 9.210 1.00 90.06 168 THR A C 1
ATOM 1283 O O . THR A 1 168 ? 0.455 -10.597 10.375 1.00 90.06 168 THR A O 1
ATOM 1286 N N . ARG A 1 169 ? 0.155 -11.927 8.590 1.00 90.56 169 ARG A N 1
ATOM 1287 C CA . ARG A 1 169 ? 0.725 -13.144 9.199 1.00 90.56 169 ARG A CA 1
ATOM 1288 C C . ARG A 1 169 ? 2.224 -13.062 9.470 1.00 90.56 169 ARG A C 1
ATOM 1290 O O . ARG A 1 169 ? 2.690 -13.749 10.375 1.00 90.56 169 ARG A O 1
ATOM 1297 N N . ILE A 1 170 ? 2.974 -12.266 8.706 1.00 88.06 170 ILE A N 1
ATOM 1298 C CA . ILE A 1 170 ? 4.407 -12.051 8.960 1.00 88.06 170 ILE A CA 1
ATOM 1299 C C . ILE A 1 170 ? 4.581 -11.193 10.215 1.00 88.06 170 ILE A C 1
ATOM 1301 O O . ILE A 1 170 ? 5.447 -11.466 11.043 1.00 88.06 170 ILE A O 1
ATOM 1305 N N . GLY A 1 171 ? 3.749 -10.163 10.368 1.00 86.38 171 GLY A N 1
ATOM 1306 C CA . GLY A 1 171 ? 3.764 -9.304 11.541 1.00 86.38 171 GLY A CA 1
ATOM 1307 C C . GLY A 1 171 ? 2.788 -8.140 11.434 1.00 86.38 171 GLY A C 1
ATOM 1308 O O . GLY A 1 171 ? 2.497 -7.632 10.348 1.00 86.38 171 GLY A O 1
ATOM 1309 N N . MET A 1 172 ? 2.319 -7.687 12.593 1.00 86.00 172 MET A N 1
ATOM 1310 C CA . MET A 1 172 ? 1.341 -6.612 12.731 1.00 86.00 172 MET A CA 1
ATOM 1311 C C . MET A 1 172 ? 1.733 -5.700 13.890 1.00 86.00 172 MET A C 1
ATOM 1313 O O . MET A 1 172 ? 2.255 -6.165 14.907 1.00 86.00 172 MET A O 1
ATOM 1317 N N . PHE A 1 173 ? 1.467 -4.404 13.741 1.00 86.00 173 PHE A N 1
ATOM 1318 C CA . PHE A 1 173 ? 1.615 -3.460 14.842 1.00 86.00 173 PHE A CA 1
ATOM 1319 C C . PHE A 1 173 ? 0.547 -3.741 15.893 1.00 86.00 173 PHE A C 1
ATOM 1321 O O . PHE A 1 173 ? -0.628 -3.893 15.574 1.00 86.00 173 PHE A O 1
ATOM 1328 N N . LYS A 1 174 ? 0.964 -3.807 17.153 1.00 84.88 174 LYS A N 1
ATOM 1329 C CA . LYS A 1 174 ? 0.064 -3.931 18.295 1.00 84.88 174 LYS A CA 1
ATOM 1330 C C . LYS A 1 174 ? 0.468 -2.894 19.323 1.00 84.88 174 LYS A C 1
ATOM 1332 O O . LYS A 1 174 ? 1.652 -2.766 19.627 1.00 84.88 174 LYS A O 1
ATOM 1337 N N . VAL A 1 175 ? -0.514 -2.169 19.835 1.00 85.00 175 VAL A N 1
ATOM 1338 C CA . VAL A 1 175 ? -0.343 -1.216 20.930 1.00 85.00 175 VAL A CA 1
ATOM 1339 C C . VAL A 1 175 ? -1.387 -1.551 21.980 1.00 85.00 175 VAL A C 1
ATOM 1341 O O . VAL A 1 175 ? -2.541 -1.821 21.650 1.00 85.00 175 VAL A O 1
ATOM 1344 N N . GLU A 1 176 ? -0.971 -1.596 23.242 1.00 83.81 176 GLU A N 1
ATOM 1345 C CA . GLU A 1 176 ? -1.894 -1.853 24.344 1.00 83.81 176 GLU A CA 1
ATOM 1346 C C . GLU A 1 176 ? -2.984 -0.777 24.376 1.00 83.81 176 GLU A C 1
ATOM 1348 O O . GLU A 1 176 ? -2.704 0.408 24.210 1.00 83.81 176 GLU A O 1
ATOM 1353 N N . ASN A 1 177 ? -4.228 -1.194 24.606 1.00 84.69 177 ASN A N 1
ATOM 1354 C CA . ASN A 1 177 ? -5.406 -0.325 24.684 1.00 84.69 177 ASN A CA 1
ATOM 1355 C C . ASN A 1 177 ? -5.806 0.403 23.385 1.00 84.69 177 ASN A C 1
ATOM 1357 O O . ASN A 1 177 ? -6.643 1.301 23.447 1.00 84.69 177 ASN A O 1
ATOM 1361 N N . VAL A 1 178 ? -5.273 0.006 22.224 1.00 88.25 178 VAL A N 1
ATOM 1362 C CA . VAL A 1 178 ? -5.743 0.464 20.905 1.00 88.25 178 VAL A CA 1
ATOM 1363 C C . VAL A 1 178 ? -6.348 -0.721 20.153 1.00 88.25 178 VAL A C 1
ATOM 1365 O O . VAL A 1 178 ? -5.658 -1.715 19.911 1.00 88.25 178 VAL A O 1
ATOM 1368 N N . ASP A 1 179 ? -7.630 -0.631 19.774 1.00 90.38 179 ASP A N 1
ATOM 1369 C CA . ASP A 1 179 ? -8.275 -1.693 18.990 1.00 90.38 179 ASP A CA 1
ATOM 1370 C C . ASP A 1 179 ? -7.614 -1.778 17.607 1.00 90.38 179 ASP A C 1
ATOM 1372 O O . ASP A 1 179 ? -7.467 -0.773 16.905 1.00 90.38 179 ASP A O 1
ATOM 1376 N N . THR A 1 180 ? -7.174 -2.982 17.243 1.00 91.75 180 THR A N 1
ATOM 1377 C CA . THR A 1 180 ? -6.499 -3.256 15.973 1.00 91.75 180 THR A CA 1
ATOM 1378 C C . THR A 1 180 ? -7.365 -4.190 15.143 1.00 91.75 180 THR A C 1
ATOM 1380 O O . THR A 1 180 ? -7.575 -5.349 15.503 1.00 91.75 180 THR A O 1
ATOM 1383 N N . LEU A 1 181 ? -7.853 -3.684 14.016 1.00 93.00 181 LEU A N 1
ATOM 1384 C CA . LEU A 1 181 ? -8.682 -4.405 13.065 1.00 93.00 181 LEU A CA 1
ATOM 1385 C C . LEU A 1 181 ? -7.809 -4.979 11.948 1.00 93.00 181 LEU A C 1
ATOM 1387 O O . LEU A 1 181 ? -7.089 -4.249 11.270 1.00 93.00 181 LEU A O 1
ATOM 1391 N N . ASP A 1 182 ? -7.913 -6.291 11.750 1.00 93.19 182 ASP A N 1
ATOM 1392 C CA . ASP A 1 182 ? -7.308 -7.033 10.642 1.00 93.19 182 ASP A CA 1
ATOM 1393 C C . ASP A 1 182 ? -8.441 -7.634 9.792 1.00 93.19 182 ASP A C 1
ATOM 1395 O O . ASP A 1 182 ? -9.060 -8.621 10.215 1.00 93.19 182 ASP A O 1
ATOM 1399 N N . PRO A 1 183 ? -8.742 -7.053 8.616 1.00 92.62 183 PRO A N 1
ATOM 1400 C CA . PRO A 1 183 ? -9.750 -7.550 7.687 1.00 92.62 183 PRO A CA 1
ATOM 1401 C C . PRO A 1 183 ? -9.476 -8.955 7.150 1.00 92.62 183 PRO A C 1
ATOM 1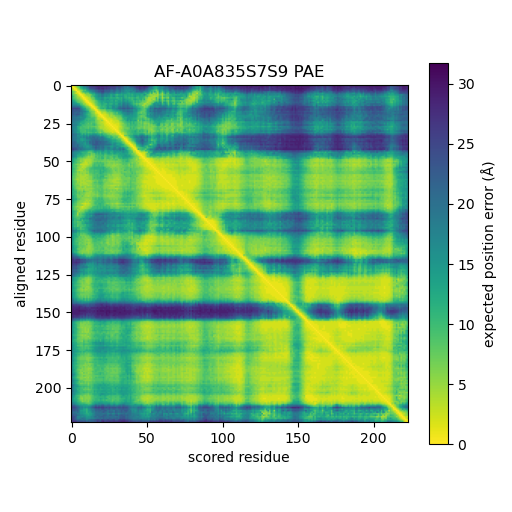403 O O . PRO A 1 183 ? -10.395 -9.610 6.662 1.00 92.62 183 PRO A O 1
ATOM 1406 N N . LYS A 1 184 ? -8.221 -9.429 7.207 1.00 92.94 184 LYS A N 1
ATOM 1407 C CA . LYS A 1 184 ? -7.785 -10.720 6.643 1.00 92.94 184 LYS A CA 1
ATOM 1408 C C . LYS A 1 184 ? -8.133 -10.890 5.159 1.00 92.94 184 LYS A C 1
ATOM 1410 O O . LYS A 1 184 ? -8.356 -12.009 4.689 1.00 92.94 184 LYS A O 1
ATOM 1415 N N . ILE A 1 185 ? -8.149 -9.785 4.416 1.00 92.06 185 ILE A N 1
ATOM 1416 C CA . ILE A 1 185 ? -8.445 -9.767 2.981 1.00 92.06 185 ILE A CA 1
ATOM 1417 C C . ILE A 1 185 ? -7.353 -10.485 2.180 1.00 92.06 185 ILE A C 1
ATOM 1419 O O . ILE A 1 185 ? -6.169 -10.447 2.528 1.00 92.06 185 ILE A O 1
ATOM 1423 N N . ARG A 1 186 ? -7.736 -11.157 1.088 1.00 90.62 186 ARG A N 1
ATOM 1424 C CA . ARG A 1 186 ? -6.772 -11.813 0.182 1.00 90.62 186 ARG A CA 1
ATOM 1425 C C . ARG A 1 186 ? -6.235 -10.853 -0.870 1.00 90.62 186 ARG A C 1
ATOM 1427 O O . ARG A 1 186 ? -5.072 -10.956 -1.246 1.00 90.62 186 ARG A O 1
ATOM 1434 N N . GLN A 1 187 ? -7.078 -9.932 -1.316 1.00 86.88 187 GLN A N 1
ATOM 1435 C CA . GLN A 1 187 ? -6.781 -8.909 -2.311 1.00 86.88 187 GLN A CA 1
ATOM 1436 C C . GLN A 1 187 ? -7.373 -7.574 -1.855 1.00 86.88 187 GLN A C 1
ATOM 1438 O O . GLN A 1 187 ? -8.374 -7.540 -1.142 1.00 86.88 187 GLN A O 1
ATOM 1443 N N . TYR A 1 188 ? -6.757 -6.468 -2.272 1.00 86.00 188 TYR A N 1
ATOM 1444 C CA . TYR A 1 188 ? -7.160 -5.131 -1.828 1.00 86.00 188 TYR A CA 1
ATOM 1445 C C . TYR A 1 188 ? -8.592 -4.760 -2.248 1.00 86.00 188 TYR A C 1
ATOM 1447 O O . TYR A 1 188 ? -9.263 -4.025 -1.532 1.00 86.00 188 TYR A O 1
ATOM 1455 N N . SER A 1 189 ? -9.098 -5.332 -3.344 1.00 85.75 189 SER A N 1
ATOM 1456 C CA . SER A 1 189 ? -10.472 -5.110 -3.804 1.00 85.75 189 SER A CA 1
ATOM 1457 C C . SER A 1 189 ? -11.549 -5.628 -2.847 1.00 85.75 189 SER A C 1
ATOM 1459 O O . SER A 1 189 ? -12.690 -5.185 -2.926 1.00 85.75 189 SER A O 1
ATOM 1461 N N . ASP A 1 190 ? -11.203 -6.547 -1.939 1.00 89.94 190 ASP A N 1
ATOM 1462 C CA . ASP A 1 190 ? -12.135 -7.065 -0.928 1.00 89.94 190 ASP A CA 1
ATOM 1463 C C . ASP A 1 190 ? -12.311 -6.081 0.247 1.00 89.94 190 ASP A C 1
ATOM 1465 O O . ASP A 1 190 ? -13.240 -6.218 1.044 1.00 89.94 190 ASP A O 1
ATOM 1469 N N . LEU A 1 191 ? -11.423 -5.082 0.375 1.00 89.56 191 LEU A N 1
ATOM 1470 C CA . LEU A 1 191 ? -11.450 -4.121 1.478 1.00 89.56 191 LEU A CA 1
ATOM 1471 C C . LEU A 1 191 ? -12.731 -3.288 1.479 1.00 89.56 191 LEU A C 1
ATOM 1473 O O . LEU A 1 191 ? -13.264 -3.017 2.549 1.00 89.56 191 LEU A O 1
ATOM 1477 N N . ALA A 1 192 ? -13.227 -2.895 0.302 1.00 87.25 192 ALA A N 1
ATOM 1478 C CA . ALA A 1 192 ? -14.430 -2.077 0.189 1.00 87.25 192 ALA A CA 1
ATOM 1479 C C . ALA A 1 192 ? -15.641 -2.770 0.834 1.00 87.25 192 ALA A C 1
ATOM 1481 O O . ALA A 1 192 ? -16.278 -2.194 1.709 1.00 87.25 192 ALA A O 1
ATOM 1482 N N . THR A 1 193 ? -15.888 -4.034 0.476 1.00 89.56 193 THR A N 1
ATOM 1483 C CA . THR A 1 193 ? -16.962 -4.842 1.073 1.00 89.56 193 THR A CA 1
ATOM 1484 C C . THR A 1 193 ? -16.760 -5.014 2.574 1.00 89.56 193 THR A C 1
ATOM 1486 O O . THR A 1 193 ? -17.695 -4.835 3.347 1.00 89.56 193 THR A O 1
ATOM 1489 N N . TRP A 1 194 ? -15.526 -5.288 3.009 1.00 92.38 194 TRP A N 1
ATOM 1490 C CA . TRP A 1 194 ? -15.239 -5.427 4.435 1.00 92.38 194 TRP A CA 1
ATOM 1491 C C . TRP A 1 194 ? -15.535 -4.140 5.219 1.00 92.38 194 TRP A C 1
ATOM 1493 O O . TRP A 1 194 ? -16.092 -4.206 6.314 1.00 92.38 194 TRP A O 1
ATOM 1503 N N . MET A 1 195 ? -15.178 -2.975 4.671 1.00 89.75 195 MET A N 1
ATOM 1504 C CA . MET A 1 195 ? -15.449 -1.678 5.295 1.00 89.75 195 MET A CA 1
ATOM 1505 C C . MET A 1 195 ? -16.948 -1.390 5.386 1.00 89.75 195 MET A C 1
ATOM 1507 O O . MET A 1 195 ? -17.389 -0.882 6.415 1.00 89.75 195 MET A O 1
ATOM 1511 N N . ASP A 1 196 ? -17.718 -1.737 4.352 1.00 88.75 196 ASP A N 1
ATOM 1512 C CA . ASP A 1 196 ? -19.173 -1.570 4.343 1.00 88.75 196 ASP A CA 1
ATOM 1513 C C . ASP A 1 196 ? -19.822 -2.420 5.459 1.00 88.75 196 ASP A C 1
ATOM 1515 O O . ASP A 1 196 ? -20.580 -1.891 6.281 1.00 88.75 196 ASP A O 1
ATOM 1519 N N . ASP A 1 197 ? -19.420 -3.692 5.579 1.00 92.25 197 ASP A N 1
ATOM 1520 C CA . ASP A 1 197 ? -19.905 -4.637 6.601 1.00 92.25 197 ASP A CA 1
ATOM 1521 C C . ASP A 1 197 ? -19.521 -4.242 8.042 1.00 92.25 197 ASP A C 1
ATOM 1523 O O . ASP A 1 197 ? -20.184 -4.636 9.002 1.00 92.25 197 ASP A O 1
ATOM 1527 N N . HIS A 1 198 ? -18.446 -3.466 8.215 1.00 91.69 198 HIS A N 1
ATOM 1528 C CA . HIS A 1 198 ? -17.916 -3.054 9.524 1.00 91.69 198 HIS A CA 1
ATOM 1529 C C . HIS A 1 198 ? -18.053 -1.549 9.783 1.00 91.69 198 HIS A C 1
ATOM 1531 O O . HIS A 1 198 ? -17.443 -1.021 10.717 1.00 91.69 198 HIS A O 1
ATOM 1537 N N . SER A 1 199 ? -18.868 -0.854 8.990 1.00 88.62 199 SER A N 1
ATOM 1538 C CA . SER A 1 199 ? -19.022 0.603 9.033 1.00 88.62 199 SER A CA 1
ATOM 1539 C C . SER A 1 199 ? -19.399 1.133 10.422 1.00 88.62 199 SER A C 1
ATOM 1541 O O . SER A 1 199 ? -18.871 2.157 10.857 1.00 88.62 199 SER A O 1
ATOM 1543 N N . GLU A 1 200 ? -20.226 0.407 11.179 1.00 88.44 200 GLU A N 1
ATOM 1544 C CA . GLU A 1 200 ? -20.587 0.766 12.558 1.00 88.44 200 GLU A CA 1
ATOM 1545 C C . GLU A 1 200 ? -19.384 0.805 13.507 1.00 88.44 200 GLU A C 1
ATOM 1547 O O . GLU A 1 200 ? -19.324 1.658 14.391 1.00 88.44 200 GLU A O 1
ATOM 1552 N N . ARG A 1 201 ? -18.394 -0.074 13.308 1.00 86.25 201 ARG A N 1
ATOM 1553 C CA . ARG A 1 201 ? -17.174 -0.102 14.130 1.00 86.25 201 ARG A CA 1
ATOM 1554 C C . ARG A 1 201 ? -16.227 1.046 13.812 1.00 86.25 201 ARG A C 1
ATOM 1556 O O . ARG A 1 201 ? -15.384 1.358 14.646 1.00 86.25 201 ARG A O 1
ATOM 1563 N N . LEU A 1 202 ? -16.337 1.629 12.621 1.00 88.44 202 LEU A N 1
ATOM 1564 C CA . LEU A 1 202 ? -15.453 2.682 12.121 1.00 88.44 202 LEU A CA 1
ATOM 1565 C C . LEU A 1 202 ? -16.037 4.091 12.307 1.00 88.44 202 LEU A C 1
ATOM 1567 O O . LEU A 1 202 ? -15.295 5.070 12.321 1.00 88.44 202 LEU A O 1
ATOM 1571 N N . ARG A 1 203 ? -17.359 4.197 12.450 1.00 86.25 203 ARG A N 1
ATOM 1572 C CA . ARG A 1 203 ? -18.091 5.463 12.562 1.00 86.25 203 ARG A CA 1
ATOM 1573 C C . ARG A 1 203 ? -17.648 6.285 13.776 1.00 86.25 203 ARG A C 1
ATOM 1575 O O . ARG A 1 203 ? -17.564 5.749 14.879 1.00 86.25 203 ARG A O 1
ATOM 1582 N N . ASN A 1 204 ? -17.468 7.598 13.587 1.00 84.19 204 ASN A N 1
ATOM 1583 C CA . ASN A 1 204 ? -17.104 8.564 14.638 1.00 84.19 204 ASN A CA 1
ATOM 1584 C C . ASN A 1 204 ? -15.784 8.238 15.358 1.00 84.19 204 ASN A C 1
ATOM 1586 O O . ASN A 1 204 ? -15.592 8.607 16.519 1.00 84.19 204 ASN A O 1
ATOM 1590 N N . LYS A 1 205 ? -14.884 7.515 14.685 1.00 86.62 205 LYS A N 1
ATOM 1591 C CA . LYS A 1 205 ? -13.576 7.134 15.213 1.00 86.62 205 LYS A CA 1
ATOM 1592 C C . LYS A 1 205 ? -12.468 7.652 14.317 1.00 86.62 205 LYS A C 1
ATOM 1594 O O . LYS A 1 205 ? -12.628 7.801 13.105 1.00 86.62 205 LYS A O 1
ATOM 1599 N N . LYS A 1 206 ? -11.307 7.874 14.925 1.00 89.06 206 LYS A N 1
ATOM 1600 C CA . LYS A 1 206 ? -10.088 8.215 14.198 1.00 89.06 206 LYS A CA 1
ATOM 1601 C C . LYS A 1 206 ? -9.447 6.920 13.704 1.00 89.06 206 LYS A C 1
ATOM 1603 O O . LYS A 1 206 ? -8.885 6.165 14.499 1.00 89.06 206 LYS A O 1
ATOM 1608 N N . VAL A 1 207 ? -9.525 6.650 12.402 1.00 90.62 207 VAL A N 1
ATOM 1609 C CA . VAL A 1 207 ? -9.002 5.408 11.820 1.00 90.62 207 VAL A CA 1
ATOM 1610 C C . VAL A 1 207 ? -7.597 5.637 11.275 1.00 90.62 207 VAL A C 1
ATOM 1612 O O . VAL A 1 207 ? -7.382 6.375 10.314 1.00 90.62 207 VAL A O 1
ATOM 1615 N N . LEU A 1 208 ? -6.619 4.975 11.883 1.00 91.12 208 LEU A N 1
ATOM 1616 C CA . LEU A 1 208 ? -5.249 4.908 11.393 1.00 91.12 208 LEU A CA 1
ATOM 1617 C C . LEU A 1 208 ? -5.115 3.702 10.470 1.00 91.12 208 LEU A C 1
ATOM 1619 O O . LEU A 1 208 ? -5.173 2.566 10.928 1.00 91.12 208 LEU A O 1
ATOM 1623 N N . MET A 1 209 ? -4.916 3.937 9.176 1.00 90.19 209 MET A N 1
ATOM 1624 C CA . MET A 1 209 ? -4.768 2.876 8.183 1.00 90.19 209 MET A CA 1
ATOM 1625 C C . MET A 1 209 ? -3.298 2.605 7.857 1.00 90.19 209 MET A C 1
ATOM 1627 O O . MET A 1 209 ? -2.517 3.522 7.569 1.00 90.19 209 MET A O 1
ATOM 1631 N N . LEU A 1 210 ? -2.931 1.323 7.869 1.00 85.00 210 LEU A N 1
ATOM 1632 C CA . LEU A 1 210 ? -1.592 0.845 7.538 1.00 85.00 210 LEU A CA 1
ATOM 1633 C C . LEU A 1 210 ? -1.562 0.154 6.170 1.00 85.00 210 LEU A C 1
ATOM 1635 O O . LEU A 1 210 ? -2.290 -0.805 5.940 1.00 85.00 210 LEU A O 1
ATOM 1639 N N . PHE A 1 211 ? -0.639 0.585 5.309 1.00 79.75 211 PHE A N 1
ATOM 1640 C CA . PHE A 1 211 ? -0.409 0.017 3.979 1.00 79.75 211 PHE A CA 1
ATOM 1641 C C . PHE A 1 211 ? 1.004 -0.567 3.852 1.00 79.75 211 PHE A C 1
ATOM 1643 O O . PHE A 1 211 ? 1.926 -0.174 4.569 1.00 79.75 211 PHE A O 1
ATOM 1650 N N . GLN A 1 212 ? 1.186 -1.484 2.895 1.00 68.44 212 GLN A N 1
ATOM 1651 C CA . GLN A 1 212 ? 2.475 -2.113 2.577 1.00 68.44 212 GLN A CA 1
ATOM 1652 C C . GLN A 1 212 ? 3.525 -1.098 2.102 1.00 68.44 212 GLN A C 1
ATOM 1654 O O . GLN A 1 212 ? 4.688 -1.126 2.502 1.00 68.44 212 GLN A O 1
ATOM 1659 N N . ASN A 1 213 ? 3.103 -0.166 1.251 1.00 58.28 213 ASN A N 1
ATOM 1660 C CA . ASN A 1 213 ? 3.915 0.965 0.842 1.00 58.28 213 ASN A CA 1
ATOM 1661 C C . ASN A 1 213 ? 3.864 1.977 1.976 1.00 58.28 213 ASN A C 1
ATOM 1663 O O . ASN A 1 213 ? 2.781 2.477 2.230 1.00 58.28 213 ASN A O 1
ATOM 1667 N N . PHE A 1 214 ? 4.999 2.290 2.612 1.00 46.66 214 PHE A N 1
ATOM 1668 C CA . PHE A 1 214 ? 5.190 3.115 3.828 1.00 46.66 214 PHE A CA 1
ATOM 1669 C C . PHE A 1 214 ? 4.434 4.468 3.953 1.00 46.66 214 PHE A C 1
ATOM 1671 O O . PHE A 1 214 ? 4.687 5.219 4.892 1.00 46.66 214 PHE A O 1
ATOM 1678 N N . LYS A 1 215 ? 3.534 4.820 3.034 1.00 46.97 215 LYS A N 1
ATOM 1679 C CA . LYS A 1 215 ? 2.503 5.835 3.224 1.00 46.97 215 LYS A CA 1
ATOM 1680 C C . LYS A 1 215 ? 1.482 5.326 4.249 1.00 46.97 215 LYS A C 1
ATOM 1682 O O . LYS A 1 215 ? 0.755 4.366 4.016 1.00 46.97 215 LYS A O 1
ATOM 1687 N N . LYS A 1 216 ? 1.472 5.977 5.407 1.00 47.84 216 LYS A N 1
ATOM 1688 C CA . LYS A 1 216 ? 0.500 5.774 6.485 1.00 47.84 216 LYS A CA 1
ATOM 1689 C C . L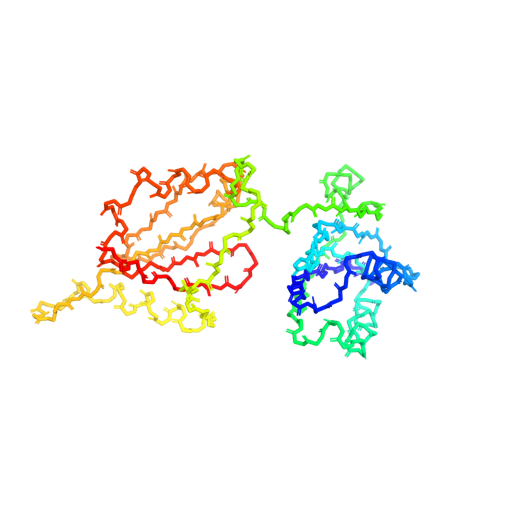YS A 1 216 ? -0.557 6.861 6.352 1.00 47.84 216 LYS A C 1
ATOM 1691 O O . LYS A 1 216 ? -0.200 8.003 6.064 1.00 47.84 216 LYS A O 1
ATOM 1696 N N . MET A 1 217 ? -1.829 6.526 6.533 1.00 54.47 217 MET A N 1
ATOM 1697 C CA . MET A 1 217 ? -2.919 7.493 6.378 1.00 54.47 217 MET A CA 1
ATOM 1698 C C . MET A 1 217 ? -3.815 7.503 7.611 1.00 54.47 217 MET A C 1
ATOM 1700 O O . MET A 1 217 ? -4.099 6.453 8.179 1.00 54.47 217 MET A O 1
ATOM 1704 N N . VAL A 1 218 ? -4.271 8.688 8.008 1.00 47.22 218 VAL A N 1
ATOM 1705 C CA . VAL A 1 218 ? -5.422 8.855 8.899 1.00 47.22 218 VAL A CA 1
ATOM 1706 C C . VAL A 1 218 ? -6.629 9.126 8.039 1.00 47.2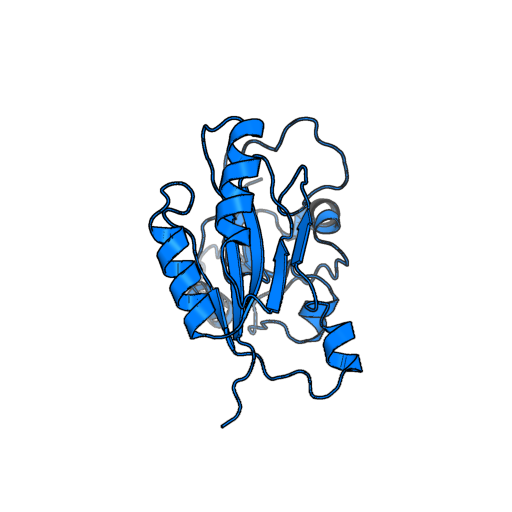2 218 VAL A C 1
ATOM 1708 O O . VAL A 1 218 ? -6.601 10.038 7.213 1.00 47.22 218 VAL A O 1
ATOM 1711 N N . ILE A 1 219 ? -7.690 8.373 8.267 1.00 59.22 219 ILE A N 1
ATOM 1712 C CA . ILE A 1 219 ? -9.006 8.702 7.749 1.00 59.22 219 ILE A CA 1
ATOM 1713 C C . ILE A 1 219 ? -9.886 8.985 8.958 1.00 59.22 219 ILE A C 1
ATOM 1715 O O . ILE A 1 219 ? -10.081 8.128 9.820 1.00 59.22 219 ILE A O 1
ATOM 1719 N N . GLU A 1 220 ? -10.376 10.215 9.037 1.00 48.31 220 GLU A N 1
ATOM 1720 C CA . GLU A 1 220 ? -11.480 10.557 9.924 1.00 48.31 220 GLU A CA 1
ATOM 1721 C C . GLU A 1 220 ? -12.757 10.251 9.149 1.00 48.31 220 GLU A C 1
ATOM 1723 O O . GLU A 1 220 ? -12.984 10.776 8.058 1.00 48.31 220 GLU A O 1
ATOM 1728 N N . ILE A 1 221 ? -13.517 9.278 9.650 1.00 49.19 221 ILE A N 1
ATOM 1729 C CA . ILE A 1 221 ? -14.760 8.843 9.022 1.00 49.19 221 ILE A CA 1
ATOM 1730 C C . ILE A 1 221 ? -15.886 9.625 9.691 1.00 49.19 221 ILE A C 1
ATOM 1732 O O . ILE A 1 221 ? -16.467 9.182 10.685 1.00 49.19 221 ILE A O 1
ATOM 1736 N N . ASP A 1 222 ? -16.153 10.803 9.133 1.00 37.69 222 ASP A N 1
ATOM 1737 C CA . ASP A 1 222 ? -17.351 11.584 9.423 1.00 37.69 222 ASP A CA 1
ATOM 1738 C C . ASP A 1 222 ? -18.514 10.982 8.623 1.00 37.69 222 ASP A C 1
ATOM 1740 O O . ASP A 1 222 ? -18.576 11.124 7.398 1.00 37.69 222 ASP A O 1
ATOM 1744 N N . VAL A 1 223 ? -19.418 10.270 9.301 1.00 37.50 223 VAL A N 1
ATOM 1745 C CA . VAL A 1 223 ? -20.721 9.872 8.736 1.00 37.50 223 VAL A CA 1
ATOM 1746 C C . VAL A 1 223 ? -21.836 10.337 9.644 1.00 37.50 223 VAL A C 1
ATOM 1748 O O . VAL A 1 223 ? -21.939 9.767 10.757 1.00 37.50 223 VAL A O 1
#

Mean predicted aligned error: 11.11 Å

pLDDT: mean 70.93, std 15.86, range [30.94, 93.19]

InterPro domains:
  IPR020936 tRNA uridine(34) hydroxylase [PTHR43268] (46-209)
  IPR036873 Rhodanese-like domain superfamily [G3DSA:3.40.250.10] (119-212)

Radius of gyration: 20.13 Å; Cα contacts (8 Å, |Δi|>4): 353; chains: 1; bounding box: 53×39×60 Å

Nearest PDB structures (foldseek):
  6mrj-assembly1_B  TM=6.480E-01  e=3.839E-02  Helicobacter pylori 26695
  2dt9-assembly1_B  TM=5.463E-01  e=1.165E-02  Thermus thermophilus
  3ab2-assembly3_L  TM=5.161E-01  e=2.635E-02  Corynebacterium glutamicum
  1xbw-assembly2_C  TM=3.303E-01  e=1.731E-01  Staphylococcus aureus subsp. aureus MW2
  5zok-assembly1_B  TM=3.004E-01  e=1.963E-01  Homo sapiens